Protein AF-A0A8T0VTQ7-F1 (afdb_monomer)

InterPro domains:
  IPR007081 RNA polymerase Rpb1, domain 5 [PF04998] (141-184)
  IPR050254 DNA-directed RNA polymerase, subunit beta'', eukaryote [PTHR34995] (1-205)

pLDDT: mean 70.84, std 15.1, range [24.36, 88.5]

Solvent-accessible surface area (backbone atoms only — not comparable to full-atom values): 13111 Å² total; per-residue (Å²): 140,85,80,80,80,76,88,82,69,98,62,94,65,78,76,83,81,57,83,66,43,76,45,59,57,71,45,76,53,89,99,40,74,38,90,62,21,21,32,31,72,44,76,56,98,90,50,70,43,66,47,75,46,85,88,77,94,74,61,94,80,41,48,68,55,78,59,95,87,64,87,81,60,97,84,63,71,53,65,48,76,78,73,82,71,58,78,76,87,59,76,79,73,58,54,63,64,53,48,31,57,76,70,61,70,61,65,83,72,66,54,75,64,57,56,51,50,53,50,56,44,65,62,48,37,38,76,74,62,34,71,80,54,20,55,59,54,47,50,54,50,48,52,55,52,48,52,54,52,50,43,54,53,53,49,50,54,38,50,33,68,70,47,90,76,60,65,69,62,52,47,56,52,51,52,62,71,61,38,55,42,68,42,67,79,79,82,89,65,97,85,64,57,71,67,40,78,39,48,44,81,68,71,79,107

Nearest PDB structures (foldseek):
  8xzv-assembly1_D  TM=4.710E-01  e=3.591E-17  Spinacia oleracea
  8w9z-assembly1_c  TM=4.772E-01  e=8.535E-16  Nicotiana tabacum
  8rdj-assembly1_E  TM=4.939E-01  e=3.179E-15  Sinapis alba
  8r5o-assembly1_E  TM=4.690E-01  e=4.038E-15  Sinapis alba
  8qma-assembly1_B  TM=4.430E-01  e=1.857E-15  Sinapis alba

Sequence (205 aa):
NWHFIHHDSWEETSAIIYLGQFICENVCLFKSHIKKSGQIFIVNMDSFVLRAAKPYLATIGATVHGHYGKILYKGDRFVTFIYEKSRSSDITQGLPKVEQIFEARSIDSLSPNLERRIQDWNERIPRILGVPWGFLIGAELTIAQSRISLVNKIQKVYRSQGVQIHNRHIEIIICQVTSKVRVSEDGMSSVFLPGELIGLLRAER

Radius of gyration: 24.31 Å; Cα contacts (8 Å, |Δi|>4): 169; chains: 1; bounding box: 52×49×64 Å

Secondary structure (DSSP, 8-state):
------------------TT-EE-TT-EETTEE--S-EEEEEE-SS-EEEEE-------TTPEE-S-TT----TT---EE--------S-GGGTHHHHHHHHTT---TT--HHHHHHHHHHHHHHHHHH-HHHHHHHHHHHHHHHHHHHHHHHHHHHHHHTT----HHHHHHHHHHHTTEEEPPSS-S-TTS-TT-EEEHHHH--

Organism: Panicum virgatum (NCBI:txid38727)

Foldseek 3Di:
DDDDPPPPDPDPDQDDDDQQDWDQFQDDHPNDGDHFTFTFHDDDPVDTDGPGDDDDDADPPKDAPDDPPDDDDPPDDGIHHDDQADPPPDPVVLVVVLVCLLVVVPPPDPPPVLVVVLVVLLVVQCVPPNDPVSVVVSVVVNLVSVLVSSLVVSCSSCVSVVHDDDSVVSSVSSCVSPQWDAADPPDDDPPDDHRDIDGPVVVVD

Mean predicted aligned error: 16.08 Å

Structure (mmCIF, N/CA/C/O backbone):
data_AF-A0A8T0VTQ7-F1
#
_entry.id   AF-A0A8T0VTQ7-F1
#
loop_
_atom_site.group_PDB
_atom_site.id
_atom_site.type_symbol
_atom_site.label_atom_id
_atom_site.label_alt_id
_atom_site.label_comp_id
_atom_site.label_asym_id
_atom_site.label_entity_id
_atom_site.label_seq_id
_atom_site.pdbx_PDB_ins_code
_atom_site.Cartn_x
_atom_site.Cartn_y
_atom_site.Cartn_z
_atom_site.occupancy
_atom_site.B_iso_or_equiv
_atom_site.auth_seq_id
_atom_site.auth_comp_id
_atom_site.auth_asym_id
_atom_site.auth_atom_id
_atom_site.pdbx_PDB_model_num
ATOM 1 N N . ASN A 1 1 ? -20.672 -5.145 2.602 1.00 26.08 1 ASN A N 1
ATOM 2 C CA . ASN A 1 1 ? -20.158 -4.209 1.579 1.00 26.08 1 ASN A CA 1
ATOM 3 C C . ASN A 1 1 ? -20.029 -2.819 2.163 1.00 26.08 1 ASN A C 1
ATOM 5 O O . ASN A 1 1 ? -20.962 -2.039 2.066 1.00 26.08 1 ASN A O 1
ATOM 9 N N . TRP A 1 2 ? -18.928 -2.534 2.859 1.00 27.17 2 TRP A N 1
ATOM 10 C CA . TRP A 1 2 ? -18.639 -1.185 3.351 1.00 27.17 2 TRP A CA 1
ATOM 11 C C . TRP A 1 2 ? -17.540 -0.621 2.461 1.00 27.17 2 TRP A C 1
ATOM 13 O O . TRP A 1 2 ? -16.392 -1.053 2.538 1.00 27.17 2 TRP A O 1
ATOM 23 N N . HIS A 1 3 ? -17.926 0.268 1.552 1.00 24.36 3 HIS A N 1
ATOM 24 C CA . HIS A 1 3 ? -16.993 0.989 0.702 1.00 24.36 3 HIS A CA 1
ATOM 25 C C . HIS A 1 3 ? -16.534 2.230 1.463 1.00 24.36 3 HIS A C 1
ATOM 27 O O . HIS A 1 3 ? -17.335 3.115 1.753 1.00 24.36 3 HIS A O 1
ATOM 33 N N . PHE A 1 4 ? -15.249 2.282 1.808 1.00 28.62 4 PHE A N 1
ATOM 34 C CA . PHE A 1 4 ? -14.613 3.553 2.125 1.00 28.62 4 PHE A CA 1
ATOM 35 C C . PHE A 1 4 ? -14.500 4.330 0.816 1.00 28.62 4 PHE A C 1
ATOM 37 O O . PHE A 1 4 ? -13.864 3.864 -0.129 1.00 28.62 4 PHE A O 1
ATOM 44 N N . ILE A 1 5 ? -15.161 5.483 0.750 1.00 26.88 5 ILE A N 1
ATOM 45 C CA . ILE A 1 5 ? -14.985 6.426 -0.350 1.00 26.88 5 ILE A CA 1
ATOM 46 C C . ILE A 1 5 ? -13.558 6.962 -0.221 1.00 26.88 5 ILE A C 1
ATOM 48 O O . ILE A 1 5 ? -13.217 7.613 0.767 1.00 26.88 5 ILE A O 1
ATOM 52 N N . HIS A 1 6 ? -12.711 6.621 -1.191 1.00 26.55 6 HIS A N 1
ATOM 53 C CA . HIS A 1 6 ? -11.427 7.282 -1.384 1.00 26.55 6 HIS A CA 1
ATOM 54 C C . HIS A 1 6 ? -11.715 8.757 -1.678 1.00 26.55 6 HIS A C 1
ATOM 56 O O . HIS A 1 6 ? -12.280 9.079 -2.721 1.00 26.55 6 HIS A O 1
ATOM 62 N N . HIS A 1 7 ? -11.360 9.648 -0.752 1.00 35.94 7 HIS A N 1
ATOM 63 C CA . HIS A 1 7 ? -11.350 11.090 -0.996 1.00 35.94 7 HIS A CA 1
ATOM 64 C C . HIS A 1 7 ? -10.117 11.445 -1.838 1.00 35.94 7 HIS A C 1
ATOM 66 O O . HIS A 1 7 ? -9.172 12.057 -1.354 1.00 35.94 7 HIS A O 1
ATOM 72 N 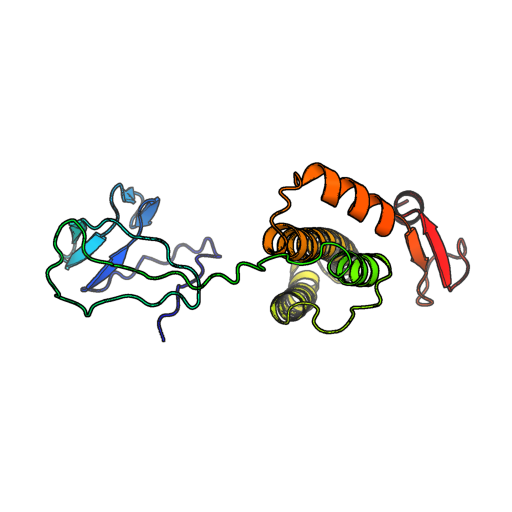N . ASP A 1 8 ? -10.137 11.034 -3.103 1.00 32.72 8 ASP A N 1
ATOM 73 C CA . ASP A 1 8 ? -9.275 11.581 -4.145 1.00 32.72 8 ASP A CA 1
ATOM 74 C C . ASP A 1 8 ? -10.143 12.479 -5.027 1.00 32.72 8 ASP A C 1
ATOM 76 O O . ASP A 1 8 ? -10.710 12.035 -6.021 1.00 32.72 8 ASP A O 1
ATOM 80 N N . SER A 1 9 ? -10.337 13.729 -4.608 1.00 31.61 9 SER A N 1
ATOM 81 C CA . SER A 1 9 ? -10.556 14.886 -5.493 1.00 31.61 9 SER A CA 1
ATOM 82 C C . SER A 1 9 ? -10.918 16.115 -4.668 1.00 31.61 9 SER A C 1
ATOM 84 O O . SER A 1 9 ? -11.806 16.107 -3.818 1.00 31.61 9 SER A O 1
ATOM 86 N N . TRP A 1 10 ? -10.190 17.192 -4.935 1.00 34.06 10 TRP A N 1
ATOM 87 C CA . TRP A 1 10 ? -10.624 18.548 -4.656 1.00 34.06 10 TRP A CA 1
ATOM 88 C C . TRP A 1 10 ? -11.754 18.903 -5.626 1.00 34.06 10 TRP A C 1
ATOM 90 O O . TRP A 1 10 ? -11.519 19.526 -6.655 1.00 34.06 10 TRP A O 1
ATOM 100 N N . GLU A 1 11 ? -12.974 18.500 -5.304 1.00 33.78 11 GLU A N 1
ATOM 101 C CA . GLU A 1 11 ? -14.165 19.127 -5.864 1.00 33.78 11 GLU A CA 1
ATOM 102 C C . GLU A 1 11 ? -14.953 19.728 -4.705 1.00 33.78 11 GLU A C 1
ATOM 104 O O . GLU A 1 11 ? -15.163 19.086 -3.674 1.00 33.78 11 GLU A O 1
ATOM 109 N N . GLU A 1 12 ? -15.345 20.994 -4.855 1.00 39.06 12 GLU A N 1
ATOM 110 C CA . GLU A 1 12 ? -16.238 21.724 -3.953 1.00 39.06 12 GLU A CA 1
ATOM 111 C C . GLU A 1 12 ? -17.648 21.114 -3.998 1.00 39.06 12 GLU A C 1
ATOM 113 O O . GLU A 1 12 ? -18.633 21.757 -4.352 1.00 39.06 12 GLU A O 1
ATOM 118 N N . THR A 1 13 ? -17.780 19.839 -3.645 1.00 37.28 13 THR A N 1
ATOM 119 C CA . THR A 1 13 ? -19.079 19.234 -3.412 1.00 37.28 13 THR A CA 1
ATOM 120 C C . THR A 1 13 ? -19.570 19.764 -2.079 1.00 37.28 13 THR A C 1
ATOM 122 O O . THR A 1 13 ? -18.992 19.470 -1.028 1.00 37.28 13 THR A O 1
ATOM 125 N N . SER A 1 14 ? -20.623 20.574 -2.119 1.00 43.91 14 SER A N 1
ATOM 126 C CA . SER A 1 14 ? -21.428 20.933 -0.955 1.00 43.91 14 SER A CA 1
ATOM 127 C C . SER A 1 14 ? -21.724 19.635 -0.205 1.00 43.91 14 SER A C 1
ATOM 129 O O . SER A 1 14 ? -22.412 18.761 -0.729 1.00 43.91 14 SER A O 1
ATOM 131 N N . ALA A 1 15 ? -21.100 19.443 0.956 1.00 60.44 15 ALA A N 1
ATOM 132 C CA . ALA A 1 15 ? -21.100 18.143 1.605 1.00 60.44 15 ALA A CA 1
ATOM 133 C C . ALA A 1 15 ? -22.526 17.804 2.058 1.00 60.44 15 ALA A C 1
ATOM 135 O O . ALA A 1 15 ? -23.032 18.373 3.025 1.00 60.44 15 ALA A O 1
ATOM 136 N N . ILE A 1 16 ? -23.184 16.893 1.340 1.00 67.44 16 ILE A N 1
ATOM 137 C CA . ILE A 1 16 ? -24.493 16.371 1.725 1.00 67.44 16 ILE A CA 1
ATOM 138 C C . ILE A 1 16 ? -24.266 15.487 2.951 1.00 67.44 16 ILE A C 1
ATOM 140 O O . ILE A 1 16 ? -23.645 14.428 2.864 1.00 67.44 16 ILE A O 1
ATOM 144 N N . ILE A 1 17 ? -24.727 15.964 4.104 1.00 73.62 17 ILE A N 1
ATOM 145 C CA . ILE A 1 17 ? -24.622 15.256 5.375 1.00 73.62 17 ILE A CA 1
ATOM 146 C C . ILE A 1 17 ? -25.862 14.381 5.566 1.00 73.62 17 ILE A C 1
ATOM 148 O O . ILE A 1 17 ? -26.986 14.880 5.535 1.00 73.62 17 ILE A O 1
ATOM 152 N N . TYR A 1 18 ? -25.657 13.092 5.843 1.00 79.00 18 TYR A N 1
ATOM 153 C CA . TYR A 1 18 ? -26.739 12.168 6.181 1.00 79.00 18 TYR A CA 1
ATOM 154 C C . TYR A 1 18 ? -26.757 11.847 7.678 1.00 79.00 18 TYR A C 1
ATOM 156 O O . TYR A 1 18 ? -25.717 11.649 8.313 1.00 79.00 18 TYR A O 1
ATOM 164 N N . LEU A 1 19 ? -27.958 11.739 8.249 1.00 82.94 19 LEU A N 1
ATOM 165 C CA . LEU A 1 19 ? -28.138 11.251 9.614 1.00 82.94 19 LEU A CA 1
ATOM 166 C C . LEU A 1 19 ? -27.538 9.840 9.752 1.00 82.94 19 LEU A C 1
ATOM 168 O O . LEU A 1 19 ? -27.791 8.966 8.926 1.00 82.94 19 LEU A O 1
ATOM 172 N N . GLY A 1 20 ? -26.742 9.609 10.798 1.00 81.19 20 GLY A N 1
ATOM 173 C CA . GLY A 1 20 ? -26.099 8.320 11.056 1.00 81.19 20 GLY A CA 1
ATOM 174 C C . GLY A 1 20 ? -24.762 8.094 10.342 1.00 81.19 20 GLY A C 1
ATOM 175 O O . GLY A 1 20 ? -24.118 7.081 10.619 1.00 81.19 20 GLY A O 1
ATOM 176 N N . GLN A 1 21 ? -24.310 9.021 9.491 1.00 83.81 21 GLN A N 1
ATOM 177 C CA . GLN A 1 21 ? -23.008 8.955 8.821 1.00 83.81 21 GLN A CA 1
ATOM 178 C C . GLN A 1 21 ? -21.843 9.046 9.823 1.00 83.81 21 GLN A C 1
ATOM 180 O O . GLN A 1 21 ? -21.898 9.792 10.804 1.00 83.81 21 GLN A O 1
ATOM 185 N N . PHE A 1 22 ? -20.772 8.289 9.566 1.00 83.44 22 PHE A N 1
ATOM 186 C CA . PHE A 1 22 ? -19.526 8.351 10.335 1.00 83.44 22 PHE A CA 1
ATOM 187 C C . PHE A 1 22 ? -18.551 9.337 9.695 1.00 83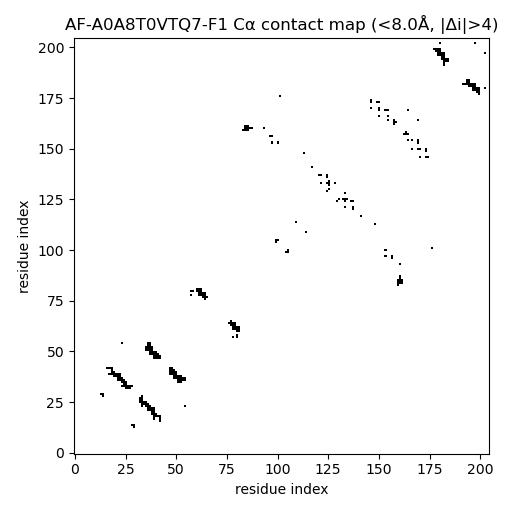.44 22 PHE A C 1
ATOM 189 O O . PHE A 1 22 ? -18.343 9.309 8.484 1.00 83.44 22 PHE A O 1
ATOM 196 N N . ILE A 1 23 ? -17.935 10.181 10.518 1.00 82.62 23 ILE A N 1
ATOM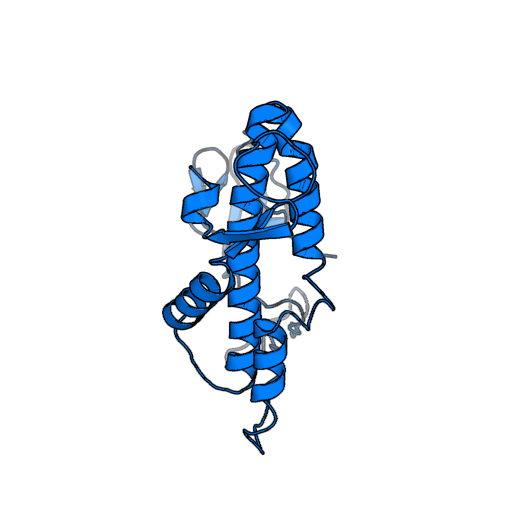 197 C CA . ILE A 1 23 ? -16.939 11.164 10.100 1.00 82.62 23 ILE A CA 1
ATOM 198 C C . ILE A 1 23 ? -15.651 10.937 10.888 1.00 82.62 23 ILE A C 1
ATOM 200 O O . ILE A 1 23 ? -15.672 10.750 12.109 1.00 82.62 23 ILE A O 1
ATOM 204 N N . CYS A 1 24 ? -14.527 10.978 10.179 1.00 77.00 24 CYS A N 1
ATOM 205 C CA . CYS A 1 24 ? -13.196 10.955 10.767 1.00 77.00 24 CYS A CA 1
ATOM 206 C C . CYS A 1 24 ? -12.689 12.380 11.030 1.00 77.00 24 CYS A C 1
ATOM 208 O O . CYS A 1 24 ? -13.097 13.349 10.393 1.00 77.00 24 CYS A O 1
ATOM 210 N N . GLU A 1 25 ? -11.781 12.500 11.988 1.00 75.19 25 GLU A N 1
ATOM 211 C CA . GLU A 1 25 ? -11.076 13.738 12.302 1.00 75.19 25 GLU A CA 1
ATOM 212 C C . GLU A 1 25 ? -10.345 14.276 11.064 1.00 75.19 25 GLU A C 1
ATOM 214 O O . GLU A 1 25 ? -9.868 13.504 10.231 1.00 75.19 25 GLU A O 1
ATOM 219 N N . ASN A 1 26 ? -10.268 15.604 10.953 1.00 66.06 26 ASN A N 1
ATOM 220 C CA . ASN A 1 26 ? -9.652 16.338 9.841 1.00 66.06 26 ASN A CA 1
ATOM 221 C C . ASN A 1 26 ? -10.394 16.280 8.496 1.00 66.06 26 ASN A C 1
ATOM 223 O O . ASN A 1 26 ? -9.889 16.813 7.509 1.00 66.06 26 ASN A O 1
ATOM 227 N N . VAL A 1 27 ? -11.611 15.730 8.446 1.00 68.06 27 VAL A N 1
ATOM 228 C CA . VAL A 1 27 ? -12.493 15.928 7.287 1.00 68.06 27 VAL A CA 1
ATOM 229 C C . VAL A 1 27 ? -13.011 17.372 7.294 1.00 68.06 27 VAL A C 1
ATOM 231 O O . VAL A 1 27 ? -13.543 17.853 8.300 1.00 68.06 27 VAL A O 1
ATOM 234 N N . CYS A 1 28 ? -12.835 18.075 6.174 1.00 56.22 28 CYS A N 1
ATOM 235 C CA . CYS A 1 28 ? -13.376 19.415 5.966 1.00 56.22 28 CYS A CA 1
ATOM 236 C C . CYS A 1 28 ? -14.874 19.319 5.663 1.00 56.22 28 CYS A C 1
ATOM 238 O O . CYS A 1 28 ? -15.254 18.895 4.575 1.00 56.22 28 CYS A O 1
ATOM 240 N N . LEU A 1 29 ? -15.723 19.745 6.601 1.00 61.28 29 LEU A N 1
ATOM 241 C CA . LEU A 1 29 ? -17.146 19.974 6.343 1.00 61.28 29 LEU A CA 1
ATOM 242 C C . LEU A 1 29 ? -17.426 21.471 6.506 1.00 61.28 29 LEU A C 1
ATOM 244 O O . LEU A 1 29 ? -17.071 22.065 7.521 1.00 61.28 29 LEU A O 1
ATOM 248 N N . PHE A 1 30 ? -18.045 22.087 5.494 1.00 55.38 30 PHE A N 1
ATOM 249 C CA . PHE A 1 30 ? -18.493 23.487 5.530 1.00 55.38 30 PHE A CA 1
ATOM 250 C C . PHE A 1 30 ? -17.423 24.473 6.038 1.00 55.38 30 PHE A C 1
ATOM 252 O O . PHE A 1 30 ? -17.578 25.084 7.092 1.00 55.38 30 PHE A O 1
ATOM 259 N N . LYS A 1 31 ? -16.309 24.608 5.301 1.00 54.50 31 LYS A N 1
ATOM 260 C CA . LYS A 1 31 ? -15.191 25.546 5.574 1.00 54.50 31 LYS A CA 1
ATOM 261 C C . LYS A 1 31 ? -14.500 25.414 6.946 1.00 54.50 31 LYS A C 1
ATOM 263 O O . LYS A 1 31 ? -13.537 26.133 7.196 1.00 54.50 31 LYS A O 1
ATOM 268 N N . SER A 1 32 ? -14.936 24.505 7.817 1.00 57.62 32 SER A N 1
ATOM 269 C CA . SER A 1 32 ? -14.380 24.305 9.154 1.00 57.62 32 SER A CA 1
ATOM 270 C C . SER A 1 32 ? -13.861 22.877 9.329 1.00 57.62 32 SER A C 1
ATOM 272 O O . SER A 1 32 ? -14.401 21.914 8.782 1.00 57.62 32 SER A O 1
ATOM 274 N N . HIS A 1 33 ? -12.766 22.735 10.077 1.00 64.56 33 HIS A N 1
ATOM 275 C CA . HIS A 1 33 ? -12.176 21.430 10.357 1.00 64.56 33 HIS A CA 1
ATOM 276 C C . HIS A 1 33 ? -12.870 20.769 11.546 1.00 64.56 33 HIS A C 1
ATOM 278 O O . HIS A 1 33 ? -12.969 21.345 12.635 1.00 64.56 33 HIS A O 1
ATOM 284 N N . ILE A 1 34 ? -13.293 19.520 11.360 1.00 70.12 34 ILE A N 1
ATOM 285 C CA . ILE A 1 34 ? -13.842 18.714 12.446 1.00 70.12 34 ILE A CA 1
ATOM 286 C C . ILE A 1 34 ? -12.704 18.222 13.339 1.00 70.12 34 ILE A C 1
ATOM 288 O O . ILE A 1 34 ? -11.869 17.417 12.928 1.00 70.12 34 ILE A O 1
ATOM 292 N N . LYS A 1 35 ? -12.715 18.680 14.596 1.00 74.50 35 LYS A N 1
ATOM 293 C CA . LYS A 1 35 ? -11.709 18.343 15.619 1.00 74.50 35 LYS A CA 1
ATOM 294 C C . LYS A 1 35 ? -11.875 16.950 16.238 1.00 74.50 35 LYS A C 1
ATOM 296 O O . LYS A 1 35 ? -11.038 16.544 17.033 1.00 74.50 35 LYS A O 1
ATOM 301 N N . LYS A 1 36 ? -12.996 16.259 15.999 1.00 80.75 36 LYS A N 1
ATOM 302 C CA . LYS A 1 36 ? -13.295 14.961 16.629 1.00 80.75 36 LYS A CA 1
ATOM 303 C C . LYS A 1 36 ? -14.018 14.029 15.668 1.00 80.75 36 LYS A C 1
ATOM 305 O O . LYS A 1 36 ? -15.028 14.405 15.086 1.00 80.75 36 LYS A O 1
ATOM 310 N N . SER A 1 37 ? -13.539 12.792 15.588 1.00 85.56 37 SER A N 1
ATOM 311 C CA . SER A 1 37 ? -14.234 11.710 14.884 1.00 85.56 37 SER A CA 1
ATOM 312 C C . SER A 1 37 ? -15.538 11.334 15.601 1.00 85.56 37 SER A C 1
ATOM 314 O O . SER A 1 37 ? -15.630 11.429 16.830 1.00 85.56 37 SER A O 1
ATOM 316 N N . GLY A 1 38 ? -16.549 10.882 14.861 1.00 87.38 38 GLY A N 1
ATOM 317 C CA . GLY A 1 38 ? -17.835 10.525 15.453 1.00 87.38 38 GLY A CA 1
ATOM 318 C C . GLY A 1 38 ? -18.909 10.096 14.463 1.00 87.38 38 GLY A C 1
ATOM 319 O O . GLY A 1 38 ? -18.686 10.034 13.258 1.00 87.38 38 GLY A O 1
ATOM 320 N N . GLN A 1 39 ? -20.090 9.800 15.001 1.00 86.50 39 GLN A N 1
ATOM 321 C CA . GLN A 1 39 ? -21.306 9.553 14.229 1.00 86.50 39 GLN A CA 1
ATOM 322 C C . GLN A 1 39 ? -22.222 10.775 14.303 1.00 86.50 39 GLN A C 1
ATOM 324 O O . GLN A 1 39 ? -22.435 11.325 15.387 1.00 86.50 39 GLN A O 1
ATOM 329 N N . ILE A 1 40 ? -22.799 11.175 13.175 1.00 87.06 40 ILE A N 1
ATOM 330 C CA . ILE A 1 40 ? -23.799 12.242 13.119 1.00 87.06 40 ILE A CA 1
ATOM 331 C C . ILE A 1 40 ? -25.081 11.735 13.761 1.00 87.06 40 ILE A C 1
ATOM 333 O O . ILE A 1 40 ? -25.723 10.813 13.257 1.00 87.06 40 ILE A O 1
ATOM 337 N N . PHE A 1 41 ? -25.424 12.323 14.901 1.00 86.69 41 PHE A N 1
ATOM 338 C CA . PHE A 1 41 ? -26.569 11.909 15.699 1.00 86.69 41 PHE A CA 1
ATOM 339 C C . PHE A 1 41 ? -27.796 12.782 15.440 1.00 86.69 41 PHE A C 1
ATOM 341 O O . PHE A 1 41 ? -28.907 12.269 15.462 1.00 86.69 41 PHE A O 1
ATOM 348 N N . ILE A 1 42 ? -27.598 14.080 15.189 1.00 85.19 42 ILE A N 1
ATOM 349 C CA . ILE A 1 42 ? -28.665 15.044 14.885 1.00 85.19 42 ILE A CA 1
ATOM 350 C C . ILE A 1 42 ? -28.160 15.992 13.801 1.00 85.19 42 ILE A C 1
ATOM 352 O O . ILE A 1 42 ? -27.009 16.427 13.860 1.00 85.19 42 ILE A O 1
ATOM 356 N N . VAL A 1 43 ? -29.024 16.322 12.843 1.00 84.56 43 VAL A N 1
ATOM 357 C CA . VAL A 1 43 ? -28.778 17.327 11.803 1.00 84.56 43 VAL A CA 1
ATOM 358 C C . VAL A 1 43 ? -29.912 18.348 11.860 1.00 84.56 43 VAL A C 1
ATOM 360 O O . VAL A 1 43 ? -31.076 17.981 11.733 1.00 84.56 43 VAL A O 1
ATOM 363 N N . ASN A 1 44 ? -29.557 19.610 12.065 1.00 84.25 44 ASN A N 1
ATOM 364 C CA . ASN A 1 44 ? -30.417 20.781 11.913 1.00 84.25 44 ASN A CA 1
ATOM 365 C C . ASN A 1 44 ? -29.998 21.540 10.642 1.00 84.25 44 ASN A C 1
ATOM 367 O O . ASN A 1 44 ? -28.965 21.224 10.054 1.00 84.25 44 ASN A O 1
ATOM 371 N N . MET A 1 45 ? -30.759 22.564 10.234 1.00 75.00 45 MET A N 1
ATOM 372 C CA . MET A 1 45 ? -30.425 23.347 9.030 1.00 75.00 45 MET A CA 1
ATOM 373 C C . MET A 1 45 ? -29.021 23.974 9.091 1.00 75.00 45 MET A C 1
ATOM 375 O O . MET A 1 45 ? -28.291 23.904 8.109 1.00 75.00 45 MET A O 1
ATOM 379 N N . ASP A 1 46 ? -28.619 24.496 10.257 1.00 76.50 46 ASP A N 1
ATOM 380 C CA . ASP A 1 46 ? -27.361 25.251 10.411 1.00 76.50 46 ASP A CA 1
ATOM 381 C C . ASP A 1 46 ? -26.334 24.575 11.334 1.00 76.50 46 ASP A C 1
ATOM 383 O O . ASP A 1 46 ? -25.256 25.109 11.592 1.00 76.50 46 ASP A O 1
ATOM 387 N N . SER A 1 47 ? -26.662 23.412 11.902 1.00 81.38 47 SER A N 1
ATOM 388 C CA . SER A 1 47 ? -25.788 22.728 12.860 1.00 81.38 47 SER A CA 1
ATOM 389 C C . SER A 1 47 ? -26.004 21.225 12.861 1.00 81.38 47 SER A C 1
ATOM 391 O O . SER A 1 47 ? -27.074 20.729 12.526 1.00 81.38 47 SER A O 1
ATOM 393 N N . PHE A 1 48 ? -24.995 20.478 13.288 1.00 83.88 48 PHE A N 1
ATOM 394 C CA . PHE A 1 48 ? -25.113 19.043 13.508 1.00 83.88 48 PHE A CA 1
ATOM 395 C C . PHE A 1 48 ? -24.453 18.660 14.829 1.00 83.88 48 PHE A C 1
ATOM 397 O O . PHE A 1 48 ? -23.495 19.288 15.283 1.00 83.88 48 PHE A O 1
ATOM 404 N N . VAL A 1 49 ? -24.974 17.609 15.456 1.00 85.38 49 VAL A N 1
ATOM 405 C CA . VAL A 1 49 ? -24.451 17.064 16.708 1.00 85.38 49 VAL A CA 1
ATOM 406 C C . VAL A 1 49 ? -23.730 15.759 16.406 1.00 85.38 49 VAL A C 1
ATOM 408 O O . VAL A 1 49 ? -24.321 14.806 15.892 1.00 85.38 49 VAL A O 1
ATOM 411 N N . LEU A 1 50 ? -22.447 15.707 16.764 1.00 86.62 50 LEU A N 1
ATOM 412 C CA . LEU A 1 50 ? -21.634 14.500 16.673 1.00 86.62 50 LEU A CA 1
ATOM 413 C C . LEU A 1 50 ? -21.640 13.742 17.996 1.00 86.62 50 LEU A C 1
ATOM 415 O O . LEU A 1 50 ? -21.248 14.266 19.040 1.00 86.62 50 LEU A O 1
ATOM 419 N N . ARG A 1 51 ? -21.966 12.454 17.929 1.00 87.31 51 ARG A N 1
ATOM 420 C CA . ARG A 1 51 ? -21.580 11.498 18.960 1.00 87.31 51 ARG A CA 1
ATOM 421 C C . ARG A 1 51 ? -20.107 11.164 18.754 1.00 87.31 51 ARG A C 1
ATOM 423 O O . ARG A 1 51 ? -19.766 10.396 17.856 1.00 87.31 51 ARG A O 1
ATOM 430 N N . ALA A 1 52 ? -19.245 11.768 19.568 1.00 87.00 52 ALA A N 1
ATOM 431 C CA . ALA A 1 52 ? -17.806 11.546 19.492 1.00 87.00 52 ALA A CA 1
ATOM 432 C C . ALA A 1 52 ? -17.468 10.055 19.659 1.00 87.00 52 ALA A C 1
ATOM 434 O O . ALA A 1 52 ? -17.967 9.390 20.567 1.00 87.00 52 ALA A O 1
ATOM 435 N N . A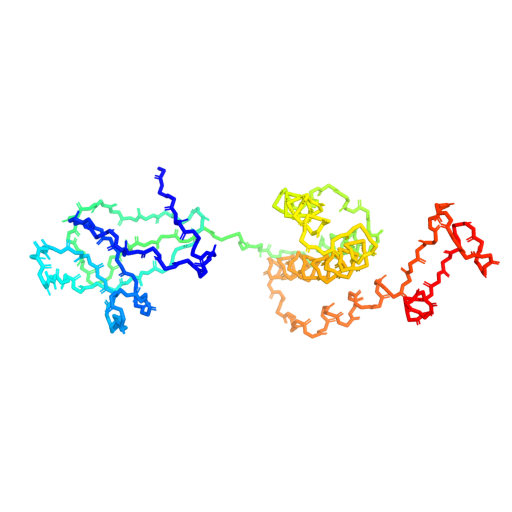LA A 1 53 ? -16.600 9.545 18.791 1.00 86.00 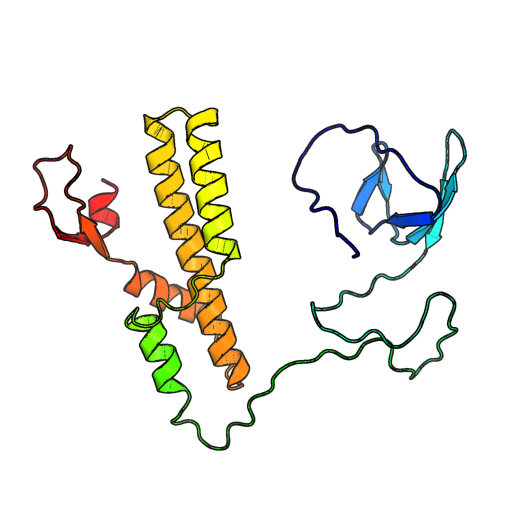53 ALA A N 1
ATOM 436 C CA . ALA A 1 53 ? -16.134 8.167 18.804 1.00 86.00 53 ALA A CA 1
ATOM 437 C C . ALA A 1 53 ? -14.635 8.120 18.495 1.00 86.00 53 ALA A C 1
ATOM 439 O O . ALA A 1 53 ? -14.100 8.987 17.808 1.00 86.00 53 ALA A O 1
ATOM 440 N N . LYS A 1 54 ? -13.949 7.090 18.998 1.00 84.19 54 LYS A N 1
ATOM 441 C CA . LYS A 1 54 ? -12.556 6.811 18.635 1.00 84.19 54 LYS A CA 1
ATOM 442 C C . LYS A 1 54 ? -12.544 5.756 17.528 1.00 84.19 54 LYS A C 1
ATOM 444 O O . LYS A 1 54 ? -12.896 4.611 17.815 1.00 84.19 54 LYS A O 1
ATOM 449 N N . PRO A 1 55 ? -12.197 6.110 16.280 1.00 84.31 55 PRO A N 1
ATOM 450 C CA . PRO A 1 55 ? -12.072 5.128 15.219 1.00 84.31 55 PRO A CA 1
ATOM 451 C C . PRO A 1 55 ? -10.838 4.259 15.473 1.00 84.31 55 PRO A C 1
ATOM 453 O O . PRO A 1 55 ? -9.788 4.753 15.885 1.00 84.31 55 PRO A O 1
ATOM 456 N N . TYR A 1 56 ? -10.963 2.963 15.210 1.00 82.44 56 TYR A N 1
ATOM 457 C CA . TYR A 1 56 ? -9.848 2.023 15.250 1.00 82.44 56 TYR A CA 1
ATOM 458 C C . TYR A 1 56 ? -9.593 1.507 13.841 1.00 82.44 56 TYR A C 1
ATOM 460 O O . TYR A 1 56 ? -10.510 1.023 13.177 1.00 82.44 56 TYR A O 1
ATOM 468 N N . LEU A 1 57 ? -8.346 1.616 13.386 1.00 81.19 57 LEU A N 1
ATOM 469 C CA . LEU A 1 57 ? -7.950 1.113 12.080 1.00 81.19 57 LEU A CA 1
ATOM 470 C C . LEU A 1 57 ? -7.844 -0.415 12.132 1.00 81.19 57 LEU A C 1
ATOM 472 O O . LEU A 1 57 ? -7.123 -0.965 12.965 1.00 81.19 57 LEU A O 1
ATOM 476 N N . ALA A 1 58 ? -8.545 -1.089 11.224 1.00 81.62 58 ALA A N 1
ATOM 477 C CA . ALA A 1 58 ? -8.482 -2.533 11.064 1.00 81.62 58 ALA A CA 1
ATOM 478 C C . ALA A 1 58 ? -7.876 -2.892 9.702 1.00 81.62 58 ALA A C 1
ATOM 480 O O . ALA A 1 58 ? -8.130 -2.223 8.700 1.00 81.62 58 ALA A O 1
ATOM 481 N N . THR A 1 59 ? -7.071 -3.951 9.656 1.00 80.25 59 THR A N 1
ATOM 482 C CA . THR A 1 59 ? -6.549 -4.488 8.395 1.00 80.25 59 THR A CA 1
ATOM 483 C C . THR A 1 59 ? -7.642 -5.286 7.689 1.00 80.25 59 THR A C 1
ATOM 485 O O . THR A 1 59 ? -8.500 -5.889 8.336 1.00 80.25 59 THR A O 1
ATOM 488 N N . ILE A 1 60 ? -7.602 -5.325 6.359 1.00 75.69 60 ILE A N 1
ATOM 489 C CA . ILE A 1 60 ? -8.503 -6.164 5.563 1.00 75.69 60 ILE A CA 1
ATOM 490 C C . ILE A 1 60 ? -8.322 -7.628 5.996 1.00 75.69 60 ILE A C 1
ATOM 492 O O . ILE A 1 60 ? -7.201 -8.129 6.026 1.00 75.69 60 ILE A O 1
ATOM 496 N N . GLY A 1 61 ? -9.422 -8.293 6.361 1.00 79.38 61 GLY A N 1
ATOM 497 C CA . GLY A 1 61 ? -9.418 -9.668 6.878 1.00 79.38 61 GLY A CA 1
ATOM 498 C C . GLY A 1 61 ? -9.330 -9.792 8.404 1.00 79.38 61 GLY A C 1
ATOM 499 O O . GLY A 1 61 ? -9.368 -10.906 8.920 1.00 79.38 61 GLY A O 1
ATOM 500 N N . ALA A 1 62 ? -9.248 -8.683 9.146 1.00 85.69 62 ALA A N 1
ATOM 501 C CA . ALA A 1 62 ? -9.392 -8.717 10.597 1.00 85.69 62 ALA A CA 1
ATOM 502 C C . ALA A 1 62 ? -10.833 -9.086 10.996 1.00 85.69 62 ALA A C 1
ATOM 504 O O . ALA A 1 62 ? -11.799 -8.588 10.414 1.00 85.69 62 ALA A O 1
ATOM 505 N N . THR A 1 63 ? -10.987 -9.937 12.009 1.00 86.00 63 THR A N 1
ATOM 506 C CA . THR A 1 63 ? -12.299 -10.302 12.550 1.00 86.00 63 THR A CA 1
ATOM 507 C C . THR A 1 63 ? -12.682 -9.326 13.656 1.00 86.00 63 THR A C 1
ATOM 509 O O . 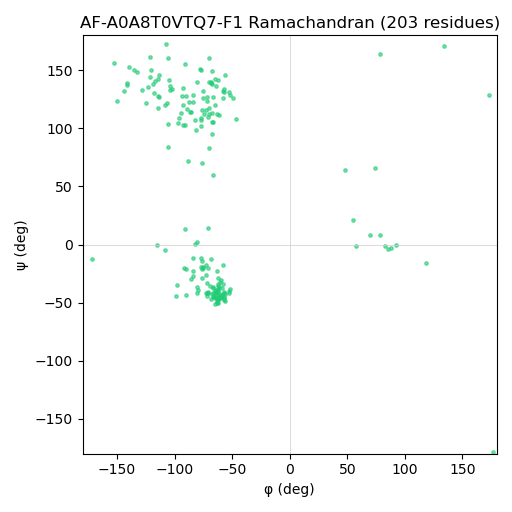THR A 1 63 ? -12.005 -9.214 14.679 1.00 86.00 63 THR A O 1
ATOM 512 N N . VAL A 1 64 ? -13.760 -8.573 13.436 1.00 87.00 64 VAL A N 1
ATOM 513 C CA . VAL A 1 64 ? -14.324 -7.666 14.442 1.00 87.00 64 VAL A CA 1
ATOM 514 C C . VAL A 1 64 ? -15.246 -8.475 15.344 1.00 87.00 64 VAL A C 1
ATOM 516 O O . VAL A 1 64 ? -16.189 -9.113 14.878 1.00 87.00 64 VAL A O 1
ATOM 519 N N . HIS A 1 65 ? -14.961 -8.464 16.641 1.00 84.00 65 HIS A N 1
ATOM 520 C CA . HIS A 1 65 ? -15.711 -9.212 17.639 1.00 84.00 65 HIS A CA 1
ATOM 521 C C . HIS A 1 65 ? -16.802 -8.328 18.227 1.00 84.00 65 HIS A C 1
ATOM 523 O O . HIS A 1 65 ? -16.556 -7.476 19.078 1.00 84.00 65 HIS A O 1
ATOM 529 N N . GLY A 1 66 ? -18.034 -8.555 17.785 1.00 81.88 66 GLY A N 1
ATOM 530 C CA . GLY A 1 66 ? -19.210 -7.855 18.282 1.00 81.88 66 GLY A CA 1
ATOM 531 C C . GLY A 1 66 ? -20.126 -7.379 17.166 1.00 81.88 66 GLY A C 1
ATOM 532 O O . GLY A 1 66 ? -19.796 -7.425 15.984 1.00 81.88 66 GLY A O 1
ATOM 533 N N . HIS A 1 67 ? -21.296 -6.909 17.575 1.00 81.25 67 HIS A N 1
ATOM 534 C CA . HIS A 1 67 ? -22.284 -6.305 16.693 1.00 81.25 67 HIS A CA 1
ATOM 535 C C . HIS A 1 67 ? -22.569 -4.880 17.164 1.00 81.25 67 HIS A C 1
ATOM 537 O O . HIS A 1 67 ? -22.257 -4.512 18.301 1.00 81.25 67 HIS A O 1
ATOM 543 N N . TYR A 1 68 ? -23.144 -4.072 16.276 1.00 80.75 68 TYR A N 1
ATOM 544 C CA . TYR A 1 68 ? -23.551 -2.710 16.600 1.00 80.75 68 TYR A CA 1
ATOM 545 C C . TYR A 1 68 ? -24.425 -2.692 17.868 1.00 80.75 68 TYR A C 1
ATOM 547 O O . TYR A 1 68 ? -25.372 -3.465 17.976 1.00 80.75 68 TYR A O 1
ATOM 555 N N . GLY A 1 69 ? -24.080 -1.838 18.837 1.00 80.81 69 GLY A N 1
ATOM 556 C CA . GLY A 1 69 ? -24.797 -1.718 20.114 1.00 80.81 69 GLY A CA 1
ATOM 557 C C . GLY A 1 69 ? -24.329 -2.655 21.234 1.00 80.81 69 GLY A C 1
ATOM 558 O O . GLY A 1 69 ? -24.815 -2.532 22.356 1.00 80.81 69 GLY A O 1
ATOM 559 N N . LYS A 1 70 ? -23.365 -3.554 20.986 1.00 85.25 70 LYS A N 1
ATOM 560 C CA . LYS A 1 70 ? -22.769 -4.372 22.051 1.00 85.25 70 LYS A CA 1
ATOM 561 C C . LYS A 1 70 ? -21.970 -3.491 23.020 1.00 85.25 70 LYS A C 1
ATOM 563 O O . LYS A 1 70 ? -21.071 -2.762 22.606 1.00 85.25 70 LYS A O 1
ATOM 568 N N . ILE A 1 71 ? -22.275 -3.601 24.311 1.00 85.50 71 ILE A N 1
ATOM 569 C CA . ILE A 1 71 ? -21.492 -2.977 25.384 1.00 85.50 71 ILE A CA 1
ATOM 570 C C . ILE A 1 71 ? -20.206 -3.791 25.564 1.00 85.50 71 ILE A C 1
ATOM 572 O O . ILE A 1 71 ? -20.250 -5.020 25.609 1.00 85.50 71 ILE A O 1
ATOM 576 N N . LEU A 1 72 ? -19.068 -3.104 25.624 1.00 84.50 72 LEU A N 1
ATOM 577 C CA . LEU A 1 72 ? -17.747 -3.708 25.786 1.00 84.50 72 LEU A CA 1
ATOM 578 C C . LEU A 1 72 ? -17.127 -3.243 27.097 1.00 84.50 72 LEU A C 1
ATOM 580 O O . LEU A 1 72 ? -17.217 -2.064 27.449 1.00 84.50 72 LEU A O 1
ATOM 584 N N . TYR A 1 73 ? -16.455 -4.160 27.781 1.00 88.50 73 TYR A N 1
ATOM 585 C CA . TYR A 1 73 ? -15.730 -3.883 29.011 1.00 88.50 73 TYR A CA 1
ATOM 586 C C . TYR A 1 73 ? -14.219 -3.858 28.766 1.00 88.50 73 TYR A C 1
ATOM 588 O O . TYR A 1 73 ? -13.693 -4.367 27.773 1.00 88.50 73 TYR A O 1
ATOM 596 N N . LYS A 1 74 ? -13.488 -3.230 29.691 1.00 85.81 74 LYS A N 1
ATOM 597 C CA . LYS A 1 74 ? -12.025 -3.166 29.639 1.00 85.81 74 LYS A CA 1
ATOM 598 C C . LYS A 1 74 ? -11.451 -4.585 29.746 1.00 85.81 74 LYS A C 1
ATOM 600 O O . LYS A 1 74 ? -11.537 -5.197 30.803 1.00 85.81 74 LYS A O 1
ATOM 605 N N . GLY A 1 75 ? -10.839 -5.066 28.665 1.00 86.25 75 GLY A N 1
ATOM 606 C CA . GLY A 1 75 ? -10.280 -6.421 28.559 1.00 86.25 75 GLY A CA 1
ATOM 607 C C . GLY A 1 75 ? -10.935 -7.274 27.471 1.00 86.25 75 GLY A C 1
ATOM 608 O O . GLY A 1 75 ? -10.339 -8.261 27.039 1.00 86.25 75 GLY A O 1
ATOM 609 N N . ASP A 1 76 ? -12.102 -6.868 26.969 1.00 87.56 76 ASP A N 1
ATOM 610 C CA . ASP A 1 76 ? -12.772 -7.575 25.883 1.00 87.56 76 ASP A CA 1
ATOM 611 C C . ASP A 1 76 ? -11.995 -7.445 24.568 1.00 87.56 76 ASP A C 1
ATOM 613 O O . ASP A 1 76 ? -11.473 -6.384 24.207 1.00 87.56 76 ASP A O 1
ATOM 617 N N . ARG A 1 77 ? -11.934 -8.545 23.811 1.00 84.81 77 ARG A N 1
ATOM 618 C CA . ARG A 1 77 ? -11.337 -8.552 22.472 1.00 84.81 77 ARG A CA 1
ATOM 619 C C . ARG A 1 77 ? -12.272 -7.821 21.517 1.00 84.81 77 ARG A C 1
ATOM 621 O O . ARG A 1 77 ? -13.373 -8.298 21.269 1.00 84.81 77 ARG A O 1
ATOM 628 N N . PHE A 1 78 ? -11.817 -6.695 20.971 1.00 83.25 78 PHE A N 1
ATOM 629 C CA . PHE A 1 78 ? -12.584 -5.901 20.006 1.00 83.25 78 PHE A CA 1
ATOM 630 C C . PHE A 1 78 ? -12.329 -6.330 18.554 1.00 83.25 78 PHE A C 1
ATOM 632 O O . PHE A 1 78 ? -13.260 -6.483 17.770 1.00 83.25 78 PHE A O 1
ATOM 639 N N . VAL A 1 79 ? -11.066 -6.572 18.193 1.00 86.25 79 VAL A N 1
ATOM 640 C CA . VAL A 1 79 ? -10.650 -6.980 16.842 1.00 86.25 79 VAL A CA 1
ATOM 641 C C . VAL A 1 79 ? -9.543 -8.020 16.959 1.00 86.25 79 VAL A C 1
ATOM 643 O O . VAL A 1 79 ? -8.636 -7.871 17.776 1.00 86.25 79 VAL A O 1
ATOM 646 N N . THR A 1 80 ? -9.605 -9.078 16.154 1.00 85.06 80 THR A N 1
ATOM 647 C CA . THR A 1 80 ? -8.493 -10.016 15.967 1.00 85.06 80 THR A CA 1
ATOM 648 C C . THR A 1 80 ? -7.895 -9.825 14.586 1.00 85.06 80 THR A C 1
ATOM 650 O O . THR A 1 80 ? -8.559 -9.985 13.564 1.00 85.06 80 THR A O 1
ATOM 653 N N . PHE A 1 81 ? -6.615 -9.477 14.567 1.00 84.62 81 PHE A N 1
ATOM 654 C CA . PHE A 1 81 ? -5.845 -9.337 13.343 1.00 84.62 81 PHE A CA 1
ATOM 655 C C . PHE A 1 81 ? -5.254 -10.691 12.973 1.00 84.62 81 PHE A C 1
ATOM 657 O O . PHE A 1 81 ? -4.517 -11.286 13.760 1.00 84.62 81 PHE A O 1
ATOM 664 N N . ILE A 1 82 ? -5.568 -11.171 11.773 1.00 76.69 82 ILE A N 1
ATOM 665 C CA . ILE A 1 82 ? -4.930 -12.359 11.216 1.00 76.69 82 ILE A CA 1
ATOM 666 C C . ILE A 1 82 ? -3.648 -11.885 10.538 1.00 76.69 82 ILE A C 1
ATOM 668 O O . ILE A 1 82 ? -3.693 -11.131 9.568 1.00 76.69 82 ILE A O 1
ATOM 672 N N . TYR A 1 83 ? -2.504 -12.301 11.069 1.00 67.19 83 TYR A N 1
ATOM 673 C CA . TYR A 1 83 ? -1.217 -12.105 10.418 1.00 67.19 83 TYR A CA 1
ATOM 674 C C . TYR A 1 83 ? -0.493 -13.442 10.349 1.00 67.19 83 TYR A C 1
ATOM 676 O O . TYR A 1 83 ? -0.426 -14.192 11.323 1.00 67.19 83 TYR A O 1
ATOM 684 N N . GLU A 1 84 ? 0.035 -13.748 9.172 1.00 61.19 84 GLU A N 1
ATOM 685 C CA . GLU A 1 84 ? 0.850 -14.932 8.970 1.00 61.19 84 GLU A CA 1
ATOM 686 C C . GLU A 1 84 ? 2.237 -14.657 9.552 1.00 61.19 84 GLU A C 1
ATOM 688 O O . GLU A 1 84 ? 3.010 -13.848 9.035 1.00 61.19 84 GLU A O 1
ATOM 693 N N . LYS A 1 85 ? 2.531 -15.286 10.689 1.00 55.12 85 LYS A N 1
ATOM 694 C CA . LYS A 1 85 ? 3.867 -15.284 11.279 1.00 55.12 85 LYS A CA 1
ATOM 695 C C . LYS A 1 85 ? 4.545 -16.573 10.844 1.00 55.12 85 LYS A C 1
ATOM 697 O O . LYS A 1 85 ? 4.214 -17.628 11.385 1.00 55.12 85 LYS A O 1
ATOM 702 N N . SER A 1 86 ? 5.471 -16.510 9.885 1.00 53.00 86 SER A N 1
ATOM 703 C CA . SER A 1 86 ? 6.261 -17.702 9.579 1.00 53.00 86 SER A CA 1
ATOM 704 C C . SER A 1 86 ? 7.110 -18.025 10.813 1.00 53.00 86 SER A C 1
ATOM 706 O O . SER A 1 86 ? 7.846 -17.183 11.332 1.00 53.00 86 SER A O 1
ATOM 708 N N . ARG A 1 87 ? 6.919 -19.220 11.377 1.00 54.97 87 ARG A N 1
ATOM 709 C CA . ARG A 1 87 ? 7.853 -19.773 12.356 1.00 54.97 87 ARG A CA 1
ATOM 710 C C . ARG A 1 87 ? 8.990 -20.368 11.538 1.00 54.97 87 ARG A C 1
ATOM 712 O O . ARG A 1 87 ? 8.836 -21.450 10.982 1.00 54.97 87 ARG A O 1
ATOM 719 N N . SER A 1 88 ? 10.088 -19.634 11.406 1.00 50.06 88 SER A N 1
ATOM 720 C CA . SER A 1 88 ? 11.297 -20.113 10.743 1.00 50.06 88 SER A CA 1
ATOM 721 C C . SER A 1 88 ? 11.921 -21.237 11.574 1.00 50.06 88 SER A C 1
ATOM 723 O O . SER A 1 88 ? 12.661 -20.991 12.521 1.00 50.06 88 SER A O 1
ATOM 725 N N . SER A 1 89 ? 11.597 -22.488 11.242 1.00 55.91 89 SER A N 1
ATOM 726 C CA . SER A 1 89 ? 12.392 -23.632 11.706 1.00 55.91 89 SER A CA 1
ATOM 727 C C . SER A 1 89 ? 13.686 -23.772 10.898 1.00 55.91 89 SER A C 1
ATOM 729 O O . SER A 1 89 ? 14.617 -24.413 11.371 1.00 55.91 89 SER A O 1
ATOM 731 N N . ASP A 1 90 ? 13.747 -23.174 9.702 1.00 49.34 90 ASP A N 1
ATOM 732 C CA . ASP A 1 90 ? 14.889 -23.258 8.795 1.00 49.34 90 ASP A CA 1
ATOM 733 C C . ASP A 1 90 ? 15.004 -21.972 7.948 1.00 49.34 90 ASP A C 1
ATOM 735 O O . ASP A 1 90 ? 14.050 -21.553 7.290 1.00 49.34 90 ASP A O 1
ATOM 739 N N . ILE A 1 91 ? 16.161 -21.304 8.015 1.00 53.81 91 ILE A N 1
ATOM 740 C CA . ILE A 1 91 ? 16.455 -20.018 7.350 1.00 53.81 91 ILE A CA 1
ATOM 741 C C . ILE A 1 91 ? 16.715 -20.227 5.845 1.00 53.81 91 ILE A C 1
ATOM 743 O O . ILE A 1 91 ? 16.540 -19.311 5.040 1.00 53.81 91 ILE A O 1
ATOM 747 N N . THR A 1 92 ? 17.077 -21.445 5.438 1.00 50.06 92 THR A N 1
ATOM 748 C CA . THR A 1 92 ? 17.535 -21.751 4.074 1.00 50.06 92 THR A CA 1
ATOM 749 C C . THR A 1 92 ? 16.428 -21.686 3.014 1.00 50.06 92 THR A C 1
ATOM 751 O O . THR A 1 92 ? 16.716 -21.461 1.841 1.00 50.06 92 THR A O 1
ATOM 754 N N . GLN A 1 93 ? 15.152 -21.779 3.407 1.00 53.38 93 GLN A N 1
ATOM 755 C CA . GLN A 1 93 ? 14.011 -21.744 2.477 1.00 53.38 93 GLN A CA 1
ATOM 756 C C . GLN A 1 93 ? 13.547 -20.330 2.084 1.00 53.38 93 GLN A C 1
ATOM 758 O O . GLN A 1 93 ? 12.738 -20.177 1.168 1.00 53.38 93 GLN A O 1
ATOM 763 N N . GLY A 1 94 ? 14.027 -19.283 2.767 1.00 50.72 94 GLY A N 1
ATOM 764 C CA . GLY A 1 94 ? 13.609 -17.896 2.530 1.00 50.72 94 GLY A CA 1
ATOM 765 C C . GLY A 1 94 ? 14.379 -17.168 1.423 1.00 50.72 94 GLY A C 1
ATOM 766 O O . GLY A 1 94 ? 13.812 -16.298 0.756 1.00 50.72 94 GLY A O 1
ATOM 767 N N . LEU A 1 95 ? 15.644 -17.545 1.216 1.00 62.91 95 LEU A N 1
ATOM 768 C CA . LEU A 1 95 ? 16.545 -16.997 0.194 1.00 62.91 95 LEU A CA 1
ATOM 769 C C . LEU A 1 95 ? 16.022 -17.175 -1.251 1.00 62.91 95 LEU A C 1
ATOM 771 O O . LEU A 1 95 ? 15.970 -16.177 -1.972 1.00 62.91 95 LEU A O 1
ATOM 775 N N . PRO A 1 96 ? 15.513 -18.364 -1.654 1.00 59.84 96 PRO A N 1
ATOM 776 C CA . PRO A 1 96 ? 15.081 -18.620 -3.032 1.00 59.84 96 PRO A CA 1
ATOM 777 C C . PRO A 1 96 ? 13.945 -17.701 -3.492 1.00 59.84 96 PRO A C 1
ATOM 779 O O . PRO A 1 96 ? 13.852 -17.334 -4.660 1.00 59.84 96 PRO A O 1
ATOM 782 N N . LYS A 1 97 ? 13.058 -17.305 -2.570 1.00 63.22 97 LYS A N 1
ATOM 783 C CA . LYS A 1 97 ? 11.893 -16.471 -2.894 1.00 63.22 97 LYS A CA 1
ATOM 784 C C . LYS A 1 97 ? 12.266 -15.008 -3.118 1.00 63.22 97 LYS A C 1
ATOM 786 O O . LYS A 1 97 ? 11.588 -14.316 -3.871 1.00 63.22 97 LYS A O 1
ATOM 791 N N . VAL A 1 98 ? 13.328 -14.538 -2.467 1.00 64.06 98 VAL A N 1
ATOM 792 C CA . VAL A 1 98 ? 13.883 -13.199 -2.692 1.00 64.06 98 VAL A CA 1
ATOM 793 C C . VAL A 1 98 ? 14.746 -13.190 -3.955 1.00 64.06 98 VAL A C 1
ATOM 795 O O . VAL A 1 98 ? 14.630 -12.260 -4.750 1.00 64.06 98 VAL A O 1
ATOM 798 N N . GLU A 1 99 ? 15.525 -14.249 -4.192 1.00 63.16 99 GLU A N 1
ATOM 799 C CA . GLU A 1 99 ? 16.273 -14.441 -5.442 1.00 63.16 99 GLU A CA 1
ATOM 800 C C . GLU A 1 99 ? 15.347 -14.434 -6.662 1.00 63.16 99 GLU A C 1
ATOM 802 O O . GLU A 1 99 ? 15.598 -13.682 -7.592 1.00 63.16 99 GLU A O 1
ATOM 807 N N . GLN A 1 100 ? 14.206 -15.130 -6.630 1.00 63.41 100 GLN A N 1
ATOM 808 C CA . GLN A 1 100 ? 13.229 -15.093 -7.731 1.00 63.41 100 GLN A CA 1
ATOM 809 C C . GLN A 1 100 ? 12.696 -13.686 -8.052 1.00 63.41 100 GLN A C 1
ATOM 811 O O . GLN A 1 100 ? 12.410 -13.395 -9.216 1.00 63.41 100 GLN A O 1
ATOM 816 N N . ILE A 1 101 ? 12.552 -12.819 -7.040 1.00 64.38 101 ILE A N 1
ATOM 817 C CA . ILE A 1 101 ? 12.121 -11.425 -7.230 1.00 64.38 101 ILE A CA 1
ATOM 818 C C . ILE A 1 101 ? 13.255 -10.606 -7.857 1.00 64.38 101 ILE A C 1
ATOM 820 O O . ILE A 1 101 ? 13.001 -9.809 -8.758 1.00 64.38 101 ILE A O 1
ATOM 824 N N . PHE A 1 102 ? 14.497 -10.806 -7.409 1.00 63.03 102 PHE A N 1
ATOM 825 C CA . PHE A 1 102 ? 15.664 -10.103 -7.951 1.00 63.03 102 PHE A CA 1
ATOM 826 C C . PHE A 1 102 ? 16.064 -10.569 -9.352 1.00 63.03 102 PHE A C 1
ATOM 828 O O . PHE A 1 102 ? 16.484 -9.758 -10.169 1.00 63.03 102 PHE A O 1
ATOM 835 N N . GLU A 1 103 ? 15.874 -11.846 -9.657 1.00 65.38 103 GLU A N 1
ATOM 836 C CA . GLU A 1 103 ? 16.087 -12.430 -10.981 1.00 65.38 103 GLU A CA 1
ATOM 837 C C . GLU A 1 103 ? 14.910 -12.176 -11.937 1.00 65.38 103 GLU A C 1
ATOM 839 O O . GLU A 1 103 ? 14.914 -12.670 -13.062 1.00 65.38 103 GLU A O 1
ATOM 844 N N . ALA A 1 104 ? 13.882 -11.443 -11.489 1.00 59.06 104 ALA A N 1
ATOM 845 C CA . ALA A 1 104 ? 12.652 -11.161 -12.229 1.00 59.06 104 ALA A CA 1
ATOM 846 C C . ALA A 1 104 ? 11.908 -12.415 -12.743 1.00 59.06 104 ALA A C 1
ATOM 848 O O . ALA A 1 104 ? 11.072 -12.315 -13.640 1.00 59.06 104 ALA A O 1
ATOM 849 N N . ARG A 1 105 ? 12.156 -13.598 -12.158 1.00 57.03 105 ARG A N 1
ATOM 850 C CA . ARG A 1 105 ? 11.471 -14.851 -12.530 1.00 57.03 105 ARG A CA 1
ATOM 851 C C . ARG A 1 105 ? 10.035 -14.916 -12.005 1.00 57.03 105 ARG A C 1
ATOM 853 O O . ARG A 1 105 ? 9.230 -15.676 -12.531 1.00 57.03 105 ARG A O 1
ATOM 860 N N . SER A 1 106 ? 9.686 -14.124 -10.985 1.00 53.75 106 SER A N 1
ATOM 861 C CA . SER A 1 106 ? 8.327 -14.073 -10.429 1.00 53.75 106 SER A CA 1
ATOM 862 C C . SER A 1 106 ? 7.450 -13.043 -11.159 1.00 53.75 106 SER A C 1
ATOM 864 O O . SER A 1 106 ? 7.149 -11.971 -10.622 1.00 53.75 106 SER A O 1
ATOM 866 N N . ILE A 1 107 ? 7.053 -13.352 -12.394 1.00 50.19 107 ILE A N 1
ATOM 867 C CA . ILE A 1 107 ? 6.031 -12.572 -13.121 1.00 50.19 107 ILE A CA 1
ATOM 868 C C . ILE A 1 107 ? 4.626 -12.889 -12.580 1.00 50.19 107 ILE A C 1
ATOM 870 O O . ILE A 1 107 ? 3.714 -12.068 -12.690 1.00 50.19 107 ILE A O 1
ATOM 874 N N . ASP A 1 108 ? 4.462 -14.018 -11.889 1.00 49.62 108 ASP A N 1
ATOM 875 C CA . ASP A 1 108 ? 3.171 -14.420 -11.351 1.00 49.62 108 ASP A CA 1
ATOM 876 C C . ASP A 1 108 ? 2.725 -13.471 -10.233 1.00 49.62 108 ASP A C 1
ATOM 878 O O . ASP A 1 108 ? 3.216 -13.478 -9.100 1.00 49.62 108 ASP A O 1
ATOM 882 N N . SER A 1 109 ? 1.755 -12.630 -10.591 1.00 46.72 109 SER A N 1
ATOM 883 C CA . SER A 1 109 ? 1.107 -11.590 -9.794 1.00 46.72 109 SER A CA 1
ATOM 884 C C . SER A 1 109 ? 1.946 -10.331 -9.537 1.00 46.72 109 SER A C 1
ATOM 886 O O . SER A 1 109 ? 2.222 -9.922 -8.400 1.00 46.72 109 SER A O 1
ATOM 888 N N . LEU A 1 110 ? 2.260 -9.571 -10.592 1.00 55.53 110 LEU A N 1
ATOM 889 C CA . LEU A 1 110 ? 2.144 -8.116 -10.438 1.00 55.53 110 LEU A CA 1
ATOM 890 C C . LEU A 1 110 ? 0.752 -7.853 -9.831 1.00 55.53 110 LEU A C 1
ATOM 892 O O . LEU A 1 110 ? -0.230 -8.431 -10.285 1.00 55.53 110 LEU A O 1
ATOM 896 N N . SER A 1 111 ? 0.678 -7.131 -8.707 1.00 60.84 111 SER A N 1
ATOM 897 C CA . SER A 1 111 ? -0.595 -6.991 -7.986 1.00 60.84 111 SER A CA 1
ATOM 898 C C . SER A 1 111 ? -1.668 -6.511 -8.971 1.00 60.84 111 SER A C 1
ATOM 900 O O . SER A 1 111 ? -1.404 -5.519 -9.652 1.00 60.84 111 SER A O 1
ATOM 902 N N . PRO A 1 112 ? -2.862 -7.130 -9.033 1.00 61.84 112 PRO A N 1
ATOM 903 C CA . PRO A 1 112 ? -3.919 -6.716 -9.964 1.00 61.84 112 PRO A CA 1
ATOM 904 C C . PRO A 1 112 ? -4.327 -5.245 -9.773 1.00 61.84 112 PRO A C 1
ATOM 906 O O . PRO A 1 112 ? -4.927 -4.627 -10.645 1.00 61.84 112 PRO A O 1
ATOM 909 N N . ASN A 1 113 ? -3.983 -4.655 -8.625 1.00 65.50 113 ASN A N 1
ATOM 910 C CA . ASN A 1 113 ? -4.137 -3.230 -8.358 1.00 65.50 113 ASN A CA 1
ATOM 911 C C . ASN A 1 113 ? -3.139 -2.365 -9.156 1.00 65.50 113 ASN A C 1
ATOM 913 O O . ASN A 1 113 ? -3.518 -1.324 -9.677 1.00 65.50 113 ASN A O 1
ATOM 917 N N . LEU A 1 114 ? -1.877 -2.790 -9.284 1.00 64.81 114 LEU A N 1
ATOM 918 C CA . LEU A 1 114 ? -0.860 -2.036 -10.020 1.00 64.81 114 LEU A CA 1
ATOM 919 C C . LEU A 1 114 ? -1.188 -1.974 -11.515 1.00 64.81 114 LEU A C 1
ATOM 921 O O . LEU A 1 114 ? -1.106 -0.903 -12.103 1.00 64.81 114 LEU A O 1
ATOM 925 N N . GLU A 1 115 ? -1.600 -3.097 -12.094 1.00 66.69 115 GLU A N 1
ATOM 926 C CA . GLU A 1 115 ? -1.975 -3.180 -13.507 1.00 66.69 115 GLU A CA 1
ATOM 927 C C . GLU A 1 115 ? -3.173 -2.277 -13.830 1.00 66.69 115 GLU A C 1
ATOM 929 O O . GLU A 1 115 ? -3.093 -1.455 -14.740 1.00 66.69 115 GLU A O 1
ATOM 934 N N . ARG A 1 116 ? -4.225 -2.315 -12.997 1.00 71.12 116 ARG A N 1
ATOM 935 C CA . ARG A 1 116 ? -5.367 -1.394 -13.120 1.00 71.12 116 ARG A CA 1
ATOM 936 C C . ARG A 1 116 ? -4.960 0.069 -13.010 1.00 71.12 116 ARG A C 1
ATOM 938 O O . ARG A 1 116 ? -5.401 0.879 -13.811 1.00 71.12 116 ARG A O 1
ATOM 945 N N . ARG A 1 117 ? -4.083 0.410 -12.059 1.00 71.06 117 ARG A N 1
ATOM 946 C CA . ARG A 1 117 ? -3.594 1.787 -11.913 1.00 71.06 117 ARG A CA 1
ATOM 947 C C . ARG A 1 117 ? -2.822 2.232 -13.150 1.00 71.06 117 ARG A C 1
ATOM 949 O O . ARG A 1 117 ? -3.067 3.329 -13.627 1.00 71.06 117 ARG A O 1
ATOM 956 N N . ILE A 1 118 ? -1.912 1.407 -13.670 1.00 70.75 118 ILE A N 1
ATOM 957 C CA . ILE A 1 118 ? -1.150 1.727 -14.889 1.00 70.75 118 ILE A CA 1
ATOM 958 C C . ILE A 1 118 ? -2.106 1.964 -16.064 1.00 70.75 118 ILE A C 1
ATOM 960 O O . ILE A 1 118 ? -1.946 2.945 -16.785 1.00 70.75 118 ILE A O 1
ATOM 964 N N . GLN A 1 119 ? -3.131 1.124 -16.212 1.00 67.75 119 GLN A N 1
ATOM 965 C CA . GLN A 1 119 ? -4.154 1.294 -17.240 1.00 67.75 119 GLN A CA 1
ATOM 966 C C . GLN A 1 119 ? -4.943 2.605 -17.065 1.00 67.75 119 GLN A C 1
ATOM 968 O O . GLN A 1 119 ? -5.044 3.382 -18.012 1.00 67.75 119 GLN A O 1
ATOM 973 N N . ASP A 1 120 ? -5.402 2.909 -15.846 1.00 74.44 120 ASP A N 1
ATOM 974 C CA . ASP A 1 120 ? -6.112 4.156 -15.528 1.00 74.44 120 ASP A CA 1
ATOM 975 C C . ASP A 1 120 ? -5.271 5.409 -15.840 1.00 74.44 120 ASP A C 1
ATOM 977 O O . ASP A 1 120 ? -5.805 6.434 -16.276 1.00 74.44 120 ASP A O 1
ATOM 981 N N . TRP A 1 121 ? -3.955 5.349 -15.604 1.00 70.88 121 TRP A N 1
ATOM 982 C CA . TRP A 1 121 ? -3.023 6.432 -15.932 1.00 70.88 121 TRP A CA 1
ATOM 983 C C . TRP A 1 121 ? -2.797 6.550 -17.440 1.00 70.88 121 TRP A C 1
ATOM 985 O O . TRP A 1 121 ? -2.863 7.662 -17.966 1.00 70.88 121 TRP A O 1
ATOM 995 N N . ASN A 1 122 ? -2.595 5.430 -18.137 1.00 68.38 122 ASN A N 1
ATOM 996 C CA . ASN A 1 122 ? -2.418 5.402 -19.591 1.00 68.38 122 ASN A CA 1
ATOM 997 C C . ASN A 1 122 ? -3.631 5.971 -20.340 1.00 68.38 122 ASN A C 1
ATOM 999 O O . ASN A 1 122 ? -3.460 6.577 -21.392 1.00 68.38 122 ASN A O 1
ATOM 1003 N N . GLU A 1 123 ? -4.842 5.842 -19.794 1.00 71.44 123 GLU A N 1
ATOM 1004 C CA . GLU A 1 123 ? -6.044 6.451 -20.375 1.00 71.44 123 GLU A CA 1
ATOM 1005 C C . GLU A 1 123 ? -6.199 7.945 -20.027 1.00 71.44 123 GLU A C 1
ATOM 1007 O O . GLU A 1 123 ? -6.645 8.738 -20.862 1.00 71.44 123 GLU A O 1
ATOM 1012 N N . ARG A 1 124 ? -5.834 8.368 -18.805 1.00 69.00 124 ARG A N 1
ATOM 1013 C CA . ARG A 1 124 ? -6.014 9.766 -18.354 1.00 69.00 124 ARG A CA 1
ATOM 1014 C C . ARG A 1 124 ? -4.938 10.716 -18.853 1.00 69.00 124 ARG A C 1
ATOM 1016 O O . ARG A 1 124 ? -5.258 11.842 -19.228 1.00 69.00 124 ARG A O 1
ATOM 1023 N N . ILE A 1 125 ? -3.676 10.298 -18.842 1.00 67.69 125 ILE A N 1
ATOM 1024 C CA . ILE A 1 125 ? -2.544 11.188 -19.115 1.00 67.69 125 ILE A CA 1
ATOM 1025 C C . ILE A 1 125 ? -2.587 11.781 -20.541 1.00 67.69 125 ILE A C 1
ATOM 1027 O O . ILE A 1 125 ? -2.472 13.006 -20.657 1.00 67.69 125 ILE A O 1
ATOM 1031 N N . PRO A 1 126 ? -2.818 11.002 -21.621 1.00 65.62 126 PRO A N 1
ATOM 1032 C CA . PRO A 1 126 ? -2.882 11.548 -22.982 1.00 65.62 126 PRO A CA 1
ATOM 1033 C C . PRO A 1 126 ? -4.027 12.549 -23.167 1.00 65.62 126 PRO A C 1
ATOM 1035 O O . PRO A 1 126 ? -3.927 13.476 -23.968 1.00 65.62 126 PRO A O 1
ATOM 1038 N N . ARG A 1 127 ? -5.105 12.381 -22.394 1.00 66.56 127 ARG A N 1
ATOM 1039 C CA . ARG A 1 127 ? -6.296 13.235 -22.401 1.00 66.56 127 ARG A CA 1
ATOM 1040 C C . ARG A 1 127 ? -6.056 14.603 -21.751 1.00 66.56 127 ARG A C 1
ATOM 1042 O O . ARG A 1 127 ? -6.753 15.552 -22.092 1.00 66.56 127 ARG A O 1
ATOM 1049 N N . ILE A 1 128 ? -5.095 14.691 -20.827 1.00 61.31 128 ILE A N 1
ATOM 1050 C CA . ILE A 1 128 ? -4.785 15.897 -20.039 1.00 61.31 128 ILE A CA 1
ATOM 1051 C C . ILE A 1 128 ? -3.592 16.664 -20.628 1.00 61.31 128 ILE A C 1
ATOM 1053 O O . ILE A 1 128 ? -3.643 17.886 -20.721 1.00 61.31 128 ILE A O 1
ATOM 1057 N N . LEU A 1 129 ? -2.520 15.964 -21.018 1.00 60.69 129 LEU A N 1
ATOM 1058 C CA . LEU A 1 129 ? -1.243 16.574 -21.428 1.00 60.69 129 LEU A CA 1
ATOM 1059 C C . LEU A 1 129 ? -0.957 16.469 -22.939 1.00 60.69 129 LEU A C 1
ATOM 1061 O O . LEU A 1 129 ? 0.026 17.032 -23.421 1.00 60.69 129 LEU A O 1
ATOM 1065 N N . GLY A 1 130 ? -1.809 15.771 -23.697 1.00 63.56 130 GLY A N 1
ATOM 1066 C CA . GLY A 1 130 ? -1.576 15.459 -25.107 1.00 63.56 130 GLY A CA 1
ATOM 1067 C C . GLY A 1 130 ? -0.602 14.291 -25.317 1.00 63.56 130 GLY A C 1
ATOM 1068 O O . GLY A 1 130 ? 0.130 13.875 -24.418 1.00 63.56 130 GLY A O 1
ATOM 1069 N N . VAL A 1 131 ? -0.602 13.745 -26.536 1.00 63.91 131 VAL A N 1
ATOM 1070 C CA . VAL A 1 131 ? 0.134 12.521 -26.920 1.00 63.91 131 VAL A CA 1
ATOM 1071 C C . VAL A 1 131 ? 1.659 12.590 -26.673 1.00 63.91 131 VAL A C 1
ATOM 1073 O O . VAL A 1 131 ? 2.195 11.613 -26.155 1.00 63.91 131 VAL A O 1
ATOM 1076 N N . PRO A 1 132 ? 2.377 13.703 -26.951 1.00 57.44 132 PRO A N 1
ATOM 1077 C CA . PRO A 1 132 ? 3.843 13.720 -26.842 1.00 57.44 132 PRO A CA 1
ATOM 1078 C C . PRO A 1 132 ? 4.357 13.691 -25.396 1.00 57.44 132 PRO A C 1
ATOM 1080 O O . PRO A 1 132 ? 5.308 12.984 -25.080 1.00 57.44 132 PRO A O 1
ATOM 1083 N N . TRP A 1 133 ? 3.715 14.444 -24.500 1.00 59.97 133 TRP A N 1
ATOM 1084 C CA . TRP A 1 133 ? 4.129 14.556 -23.096 1.00 59.97 133 TRP A CA 1
ATOM 1085 C C . TRP A 1 133 ? 3.583 13.416 -22.239 1.00 59.97 133 TRP A C 1
ATOM 1087 O O . TRP A 1 133 ? 4.149 13.089 -21.196 1.00 59.97 133 TRP A O 1
ATOM 1097 N N . GLY A 1 134 ? 2.498 12.785 -22.691 1.00 67.56 134 GLY A N 1
ATOM 1098 C CA . GLY A 1 134 ? 1.857 11.721 -21.943 1.00 67.56 134 GLY A CA 1
ATOM 1099 C C . GLY A 1 134 ? 2.674 10.437 -21.850 1.00 67.56 134 GLY A C 1
ATOM 1100 O O . GLY A 1 134 ? 2.688 9.804 -20.797 1.00 67.56 134 GLY A O 1
ATOM 1101 N N . PHE A 1 135 ? 3.409 10.088 -22.908 1.00 67.69 135 PHE A N 1
ATOM 1102 C CA . PHE A 1 135 ? 4.290 8.920 -22.894 1.00 67.69 135 PHE A CA 1
ATOM 1103 C C . PHE A 1 135 ? 5.445 9.090 -21.901 1.00 67.69 135 PHE A C 1
ATOM 1105 O O . PHE A 1 135 ? 5.717 8.193 -21.107 1.00 67.69 135 PHE A O 1
ATOM 1112 N N . LEU A 1 136 ? 6.081 10.264 -21.899 1.00 67.31 136 LEU A N 1
ATOM 1113 C CA . LEU A 1 136 ? 7.265 10.536 -21.083 1.00 67.31 136 LEU A CA 1
ATOM 1114 C C . LEU A 1 136 ? 6.918 10.573 -19.586 1.00 67.31 136 LEU A C 1
ATOM 1116 O O . LEU A 1 136 ? 7.535 9.879 -18.782 1.00 67.31 136 LEU A O 1
ATOM 1120 N N . ILE A 1 137 ? 5.848 11.286 -19.218 1.00 71.94 137 ILE A N 1
ATOM 1121 C CA . ILE A 1 137 ? 5.345 11.305 -17.836 1.00 71.94 137 ILE A CA 1
ATOM 1122 C C . ILE A 1 137 ? 4.791 9.934 -17.418 1.00 71.94 137 ILE A C 1
ATOM 1124 O O . ILE A 1 137 ? 4.969 9.517 -16.272 1.00 71.94 137 ILE A O 1
ATOM 1128 N N . GLY A 1 138 ? 4.146 9.209 -18.336 1.00 72.38 138 GLY A N 1
ATOM 1129 C CA . GLY A 1 138 ? 3.640 7.860 -18.085 1.00 72.38 138 GLY A CA 1
ATOM 1130 C C . GLY A 1 138 ? 4.755 6.850 -17.804 1.00 72.38 138 GLY A C 1
ATOM 1131 O O . GLY A 1 138 ? 4.639 6.053 -16.869 1.00 72.38 138 GLY A O 1
ATOM 1132 N N . ALA A 1 139 ? 5.855 6.911 -18.556 1.00 74.88 139 ALA A N 1
ATOM 1133 C CA . ALA A 1 139 ? 7.028 6.067 -18.353 1.00 74.88 139 ALA A CA 1
ATOM 1134 C C . ALA A 1 139 ? 7.682 6.331 -16.988 1.00 74.88 139 ALA A C 1
ATOM 1136 O O . ALA A 1 139 ? 7.864 5.392 -16.209 1.00 74.88 139 ALA A O 1
ATOM 1137 N N . GLU A 1 140 ? 7.933 7.600 -16.653 1.00 79.62 140 GLU A N 1
ATOM 1138 C CA . GLU A 1 140 ? 8.482 8.016 -15.354 1.00 79.62 140 GLU A CA 1
ATOM 1139 C C . GLU A 1 140 ? 7.628 7.526 -14.181 1.00 79.62 140 GLU A C 1
ATOM 1141 O O . GLU A 1 140 ? 8.116 6.900 -13.232 1.00 79.62 140 GLU A O 1
ATOM 1146 N N . LEU A 1 141 ? 6.313 7.741 -14.270 1.00 78.94 141 LEU A N 1
ATOM 1147 C CA . LEU A 1 141 ? 5.382 7.310 -13.237 1.00 78.94 141 LEU A CA 1
ATOM 1148 C C . LEU A 1 141 ? 5.371 5.786 -13.095 1.00 78.94 141 LEU A C 1
ATOM 1150 O O . LEU A 1 141 ? 5.361 5.271 -11.977 1.00 78.94 141 LEU A O 1
ATOM 1154 N N . THR A 1 142 ? 5.413 5.059 -14.211 1.00 80.12 142 THR A N 1
ATOM 1155 C CA . THR A 1 142 ? 5.441 3.592 -14.214 1.00 80.12 142 THR A CA 1
ATOM 1156 C C . THR A 1 142 ? 6.721 3.061 -13.568 1.00 80.12 142 THR A C 1
ATOM 1158 O O . THR A 1 142 ? 6.654 2.129 -12.761 1.00 80.12 142 THR A O 1
ATOM 1161 N N . ILE A 1 143 ? 7.875 3.678 -13.839 1.00 81.88 143 ILE A N 1
ATOM 1162 C CA . ILE A 1 143 ? 9.159 3.326 -13.215 1.00 81.88 143 ILE A CA 1
ATOM 1163 C C . ILE A 1 143 ? 9.102 3.572 -11.704 1.00 81.88 143 ILE A C 1
ATOM 1165 O O . ILE A 1 143 ? 9.402 2.666 -10.919 1.00 81.88 143 ILE A O 1
ATOM 1169 N N . ALA A 1 144 ? 8.668 4.759 -11.277 1.00 81.88 144 ALA A N 1
ATOM 1170 C CA . ALA A 1 144 ? 8.557 5.103 -9.860 1.00 81.88 144 ALA A CA 1
ATOM 1171 C C . ALA A 1 144 ? 7.595 4.159 -9.116 1.00 81.88 144 ALA A C 1
ATOM 1173 O O . ALA A 1 144 ? 7.913 3.614 -8.055 1.00 81.88 144 ALA A O 1
ATOM 1174 N 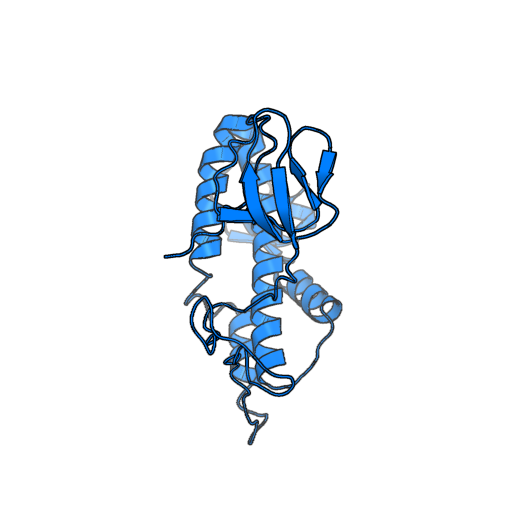N . GLN A 1 145 ? 6.436 3.898 -9.713 1.00 81.94 145 GLN A N 1
ATOM 1175 C CA . GLN A 1 145 ? 5.412 3.012 -9.176 1.00 81.94 145 GLN A CA 1
ATOM 1176 C C . GLN A 1 145 ? 5.900 1.551 -9.093 1.00 81.94 145 GLN A C 1
ATOM 1178 O O . GLN A 1 145 ? 5.636 0.861 -8.101 1.00 81.94 145 GLN A O 1
ATOM 1183 N N . SER A 1 146 ? 6.648 1.080 -10.097 1.00 82.69 146 SER A N 1
ATOM 1184 C CA . SER A 1 146 ? 7.275 -0.246 -10.102 1.00 82.69 146 SER A CA 1
ATOM 1185 C C . SER A 1 146 ? 8.286 -0.395 -8.962 1.00 82.69 146 SER A C 1
ATOM 1187 O O . SER A 1 146 ? 8.215 -1.366 -8.202 1.00 82.69 146 SER A O 1
ATOM 1189 N N . ARG A 1 147 ? 9.152 0.609 -8.749 1.00 83.06 147 ARG A N 1
ATOM 1190 C CA . ARG A 1 147 ? 10.114 0.625 -7.631 1.00 83.06 147 ARG A CA 1
ATOM 1191 C C . ARG A 1 147 ? 9.411 0.501 -6.278 1.00 83.06 147 ARG A C 1
ATOM 1193 O O . ARG A 1 147 ? 9.775 -0.359 -5.477 1.00 83.06 147 ARG A O 1
ATOM 1200 N N . ILE A 1 148 ? 8.359 1.290 -6.046 1.00 83.81 148 ILE A N 1
ATOM 1201 C CA . ILE A 1 148 ? 7.573 1.244 -4.799 1.00 83.81 148 ILE A CA 1
ATOM 1202 C C . ILE A 1 148 ? 6.926 -0.136 -4.606 1.00 83.81 148 ILE A C 1
ATOM 1204 O O . ILE A 1 148 ? 6.959 -0.705 -3.512 1.00 83.81 148 ILE A O 1
ATOM 1208 N N . SER A 1 149 ? 6.344 -0.697 -5.667 1.00 84.06 149 SER A N 1
ATOM 1209 C CA . SER A 1 149 ? 5.722 -2.025 -5.641 1.00 84.06 149 SER A CA 1
ATOM 1210 C C . SER A 1 149 ? 6.728 -3.125 -5.284 1.00 84.06 149 SER A C 1
ATOM 1212 O O . SER A 1 149 ? 6.450 -3.965 -4.424 1.00 84.06 149 SER A O 1
ATOM 1214 N N . LEU A 1 150 ? 7.921 -3.087 -5.885 1.00 82.88 150 LEU A N 1
ATOM 1215 C CA . LEU A 1 150 ? 8.997 -4.043 -5.626 1.00 82.88 150 LEU A CA 1
ATOM 1216 C C . LEU A 1 150 ? 9.505 -3.960 -4.184 1.00 82.88 150 LEU A C 1
ATOM 1218 O O . LEU A 1 150 ? 9.590 -4.991 -3.513 1.00 82.88 150 LEU A O 1
ATOM 1222 N N . VAL A 1 151 ? 9.756 -2.750 -3.673 1.00 85.69 151 VAL A N 1
ATOM 1223 C CA . VAL A 1 151 ? 10.174 -2.544 -2.275 1.00 85.69 151 VAL A CA 1
ATOM 1224 C C . VAL A 1 151 ? 9.140 -3.134 -1.314 1.00 85.69 151 VAL A C 1
ATOM 1226 O O . VAL A 1 151 ? 9.499 -3.892 -0.412 1.00 85.69 151 VAL A O 1
ATOM 1229 N N . ASN A 1 152 ? 7.851 -2.869 -1.541 1.00 82.62 152 ASN A N 1
ATOM 1230 C CA . ASN A 1 152 ? 6.772 -3.393 -0.703 1.00 82.62 152 ASN A CA 1
ATOM 1231 C C . ASN A 1 152 ? 6.676 -4.926 -0.745 1.00 82.62 152 ASN A C 1
ATOM 1233 O O . ASN A 1 152 ? 6.479 -5.563 0.295 1.00 82.62 152 ASN A O 1
ATOM 1237 N N . LYS A 1 153 ? 6.833 -5.538 -1.927 1.00 81.69 153 LYS A N 1
ATOM 1238 C CA . LYS A 1 153 ? 6.838 -7.002 -2.081 1.00 81.69 153 LYS A CA 1
ATOM 1239 C C . LYS A 1 153 ? 8.000 -7.644 -1.325 1.00 81.69 153 LYS A C 1
ATOM 1241 O O . LYS A 1 153 ? 7.771 -8.557 -0.532 1.00 81.69 153 LYS A O 1
ATOM 1246 N N . ILE A 1 154 ? 9.220 -7.144 -1.518 1.00 81.31 154 ILE A N 1
ATOM 1247 C CA . ILE A 1 154 ? 10.425 -7.667 -0.856 1.00 81.31 154 ILE A CA 1
ATOM 1248 C C . ILE A 1 154 ? 10.325 -7.478 0.658 1.00 81.31 154 ILE A C 1
ATOM 1250 O O . ILE A 1 154 ? 10.574 -8.408 1.427 1.00 81.31 154 ILE A O 1
ATOM 1254 N N . GLN A 1 155 ? 9.872 -6.305 1.104 1.00 80.56 155 GLN A N 1
ATOM 1255 C CA . GLN A 1 155 ? 9.694 -6.032 2.524 1.00 80.56 155 GLN A CA 1
ATOM 1256 C C . GLN A 1 155 ? 8.671 -6.975 3.168 1.00 80.56 155 GLN A C 1
ATOM 1258 O O . GLN A 1 155 ? 8.876 -7.408 4.301 1.00 80.56 155 GLN A O 1
ATOM 1263 N N . LYS A 1 156 ? 7.594 -7.340 2.461 1.00 79.12 156 LYS A N 1
ATOM 1264 C CA . LYS A 1 156 ? 6.617 -8.325 2.946 1.00 79.12 156 LYS A CA 1
ATOM 1265 C C . LYS A 1 156 ? 7.259 -9.698 3.170 1.00 79.12 156 LYS A C 1
ATOM 1267 O O . LYS A 1 156 ? 6.987 -10.322 4.194 1.00 79.12 156 LYS A O 1
ATOM 1272 N N . VAL A 1 157 ? 8.130 -10.141 2.261 1.00 76.81 157 VAL A N 1
ATOM 1273 C CA . VAL A 1 157 ? 8.846 -11.422 2.382 1.00 76.81 157 VAL A CA 1
ATOM 1274 C C . VAL A 1 157 ? 9.787 -11.406 3.589 1.00 76.81 157 VAL A C 1
ATOM 1276 O O . VAL A 1 157 ? 9.660 -12.268 4.458 1.00 76.81 157 VAL A O 1
ATOM 1279 N N . TYR A 1 158 ? 10.640 -10.389 3.734 1.00 74.25 158 TYR A N 1
ATOM 1280 C CA . TYR A 1 158 ? 11.549 -10.299 4.887 1.00 74.25 158 TYR A CA 1
ATOM 1281 C C . TYR A 1 158 ? 10.815 -10.151 6.225 1.00 74.25 158 TYR A C 1
ATOM 1283 O O . TYR A 1 158 ? 11.170 -10.816 7.200 1.00 74.25 158 TYR A O 1
ATOM 1291 N N . ARG A 1 159 ? 9.729 -9.363 6.268 1.00 77.25 159 ARG A N 1
ATOM 1292 C CA . ARG A 1 159 ? 8.881 -9.256 7.467 1.00 77.25 159 ARG A CA 1
ATOM 1293 C C . ARG A 1 159 ? 8.233 -10.585 7.832 1.00 77.25 159 ARG A C 1
ATOM 1295 O O . ARG A 1 159 ? 8.154 -10.896 9.016 1.00 77.25 159 ARG A O 1
ATOM 1302 N N . SER A 1 160 ? 7.796 -11.372 6.845 1.00 70.50 160 SER A N 1
ATOM 1303 C CA . SER A 1 160 ? 7.222 -12.698 7.106 1.00 70.50 160 SER A CA 1
ATOM 1304 C C . SER A 1 160 ? 8.238 -13.639 7.754 1.00 70.50 160 SER A C 1
ATOM 1306 O O . SER A 1 160 ? 7.857 -14.396 8.642 1.00 70.50 160 SER A O 1
ATOM 1308 N N . GLN A 1 161 ? 9.522 -13.512 7.396 1.00 66.69 161 GLN A N 1
ATOM 1309 C CA . GLN A 1 161 ? 10.657 -14.271 7.941 1.00 66.69 161 GLN A CA 1
ATOM 1310 C C . GLN A 1 161 ? 11.196 -13.706 9.269 1.00 66.69 161 GLN A C 1
ATOM 1312 O O . GLN A 1 161 ? 12.156 -14.232 9.824 1.00 66.69 161 GLN A O 1
ATOM 1317 N N . GLY A 1 162 ? 10.600 -12.628 9.790 1.00 71.62 162 GLY A N 1
ATOM 1318 C CA . GLY A 1 162 ? 11.014 -12.001 11.046 1.00 71.62 162 GLY A CA 1
ATOM 1319 C C . GLY A 1 162 ? 12.254 -11.106 10.946 1.00 71.62 162 GLY A C 1
ATOM 1320 O O . GLY A 1 162 ? 12.727 -10.632 11.977 1.00 71.62 162 GLY A O 1
ATOM 1321 N N . VAL A 1 163 ? 12.760 -10.827 9.740 1.00 74.69 163 VAL A N 1
ATOM 1322 C CA . VAL A 1 163 ? 13.918 -9.946 9.528 1.00 74.69 163 VAL A CA 1
ATOM 1323 C C . VAL A 1 163 ? 13.439 -8.514 9.287 1.00 74.69 163 VAL A C 1
ATOM 1325 O O . VAL A 1 163 ? 12.702 -8.233 8.339 1.00 74.69 163 VAL A O 1
ATOM 1328 N N . GLN A 1 164 ? 13.865 -7.582 10.141 1.00 77.75 164 GLN A N 1
ATOM 1329 C CA . GLN A 1 164 ? 13.600 -6.155 9.954 1.00 77.75 164 GLN A CA 1
ATOM 1330 C C . GLN A 1 164 ? 14.737 -5.503 9.162 1.00 77.75 164 GLN A C 1
ATOM 1332 O O . GLN A 1 164 ? 15.798 -5.218 9.707 1.00 77.75 164 GLN A O 1
ATOM 1337 N N . ILE A 1 165 ? 14.502 -5.255 7.872 1.00 82.31 165 ILE A N 1
ATOM 1338 C CA . ILE A 1 165 ? 15.419 -4.507 7.001 1.00 82.31 165 ILE A CA 1
ATOM 1339 C C . ILE A 1 165 ? 14.867 -3.096 6.793 1.00 82.31 165 ILE A C 1
ATOM 1341 O O . ILE A 1 165 ? 13.684 -2.920 6.488 1.00 82.31 165 ILE A O 1
ATOM 1345 N N . HIS A 1 166 ? 15.725 -2.087 6.947 1.00 84.06 166 HIS A N 1
ATOM 1346 C CA . HIS A 1 166 ? 15.366 -0.695 6.688 1.00 84.06 166 HIS A CA 1
ATOM 1347 C C . HIS A 1 166 ? 15.125 -0.454 5.187 1.00 84.06 166 HIS A C 1
ATOM 1349 O O . HIS A 1 166 ? 15.906 -0.909 4.350 1.00 84.06 166 HIS A O 1
ATOM 1355 N N . ASN A 1 167 ? 14.089 0.323 4.846 1.00 81.81 167 ASN A N 1
ATOM 1356 C CA . ASN A 1 167 ? 13.661 0.571 3.460 1.00 81.81 167 ASN A CA 1
ATOM 1357 C C . ASN A 1 167 ? 14.804 1.054 2.556 1.00 81.81 167 ASN A C 1
ATOM 1359 O O . ASN A 1 167 ? 14.933 0.569 1.438 1.00 81.81 167 ASN A O 1
ATOM 1363 N N . ARG A 1 168 ? 15.680 1.925 3.077 1.00 85.56 168 ARG A N 1
ATOM 1364 C CA . ARG A 1 168 ? 16.859 2.445 2.359 1.00 85.56 168 ARG A CA 1
ATOM 1365 C C . ARG A 1 168 ? 17.742 1.343 1.759 1.00 85.56 168 ARG A C 1
ATOM 1367 O O . ARG A 1 168 ? 18.254 1.521 0.663 1.00 85.56 168 ARG A O 1
ATOM 1374 N N . HIS A 1 169 ? 17.924 0.212 2.443 1.00 83.31 169 HIS A N 1
ATOM 1375 C CA . HIS A 1 169 ? 18.747 -0.882 1.913 1.00 83.31 169 HIS A CA 1
ATOM 1376 C C . HIS A 1 169 ? 18.066 -1.586 0.740 1.00 83.31 169 HIS A C 1
ATOM 1378 O O . HIS A 1 169 ? 18.712 -1.864 -0.264 1.00 83.31 169 HIS A O 1
ATOM 1384 N N . ILE A 1 170 ? 16.758 -1.826 0.843 1.00 84.56 170 ILE A N 1
ATOM 1385 C CA . ILE A 1 170 ? 15.973 -2.457 -0.225 1.00 84.56 170 ILE A CA 1
ATOM 1386 C C . ILE A 1 170 ? 15.907 -1.527 -1.441 1.00 84.56 170 ILE A C 1
ATOM 1388 O O . ILE A 1 170 ? 16.078 -1.967 -2.572 1.00 84.56 170 ILE A O 1
ATOM 1392 N N . GLU A 1 171 ? 15.715 -0.234 -1.204 1.00 85.62 171 GLU A N 1
ATOM 1393 C CA . GLU A 1 171 ? 15.671 0.792 -2.241 1.00 85.62 171 GLU A CA 1
ATOM 1394 C C . GLU A 1 171 ? 16.985 0.881 -3.023 1.00 85.62 171 GLU A C 1
ATOM 1396 O O . GLU A 1 171 ? 16.953 0.855 -4.250 1.00 85.62 171 GLU A O 1
ATOM 1401 N N . ILE A 1 172 ? 18.138 0.895 -2.339 1.00 85.38 172 ILE A N 1
ATOM 1402 C CA . ILE A 1 172 ? 19.453 0.893 -3.002 1.00 85.38 172 ILE A CA 1
ATOM 1403 C C . ILE A 1 172 ? 19.587 -0.316 -3.939 1.00 85.38 172 ILE A C 1
ATOM 1405 O O . ILE A 1 172 ? 20.048 -0.159 -5.070 1.00 85.38 172 ILE A O 1
ATOM 1409 N N . ILE A 1 173 ? 19.141 -1.502 -3.511 1.00 85.31 173 ILE A N 1
ATOM 1410 C CA . ILE A 1 173 ? 19.193 -2.711 -4.344 1.00 85.31 173 ILE A CA 1
ATOM 1411 C C . ILE A 1 173 ? 18.245 -2.583 -5.548 1.00 85.31 173 ILE A C 1
ATOM 1413 O O . ILE A 1 173 ? 18.643 -2.858 -6.677 1.00 85.31 173 ILE A O 1
ATOM 1417 N N . ILE A 1 174 ? 17.009 -2.113 -5.352 1.00 85.56 174 ILE A N 1
ATOM 1418 C CA . ILE A 1 174 ? 16.049 -1.913 -6.452 1.00 85.56 174 ILE A CA 1
ATOM 1419 C C . ILE A 1 174 ? 16.542 -0.869 -7.463 1.00 85.56 174 ILE A C 1
ATOM 1421 O O . ILE A 1 174 ? 16.360 -1.044 -8.671 1.00 85.56 174 ILE A O 1
ATOM 1425 N N . CYS A 1 175 ? 17.222 0.182 -7.008 1.00 84.12 175 CYS A N 1
ATOM 1426 C CA . CYS A 1 175 ? 17.878 1.146 -7.888 1.00 84.12 175 CYS A CA 1
ATOM 1427 C C . CYS A 1 175 ? 18.985 0.494 -8.731 1.00 84.12 175 CYS A C 1
ATOM 1429 O O . CYS A 1 175 ? 19.108 0.806 -9.912 1.00 84.12 175 CYS A O 1
ATOM 1431 N N . GLN A 1 176 ? 19.753 -0.445 -8.168 1.00 83.19 176 GLN A N 1
ATOM 1432 C CA . GLN A 1 176 ? 20.765 -1.196 -8.920 1.00 83.19 176 GLN A CA 1
ATOM 1433 C C . GLN A 1 176 ? 20.138 -2.138 -9.957 1.00 83.19 176 GLN A C 1
ATOM 1435 O O . GLN A 1 176 ? 20.595 -2.174 -11.099 1.00 83.19 176 GLN A O 1
ATOM 1440 N N . VAL A 1 177 ? 19.060 -2.841 -9.599 1.00 83.31 177 VAL A N 1
ATOM 1441 C CA . VAL A 1 177 ? 18.350 -3.765 -10.504 1.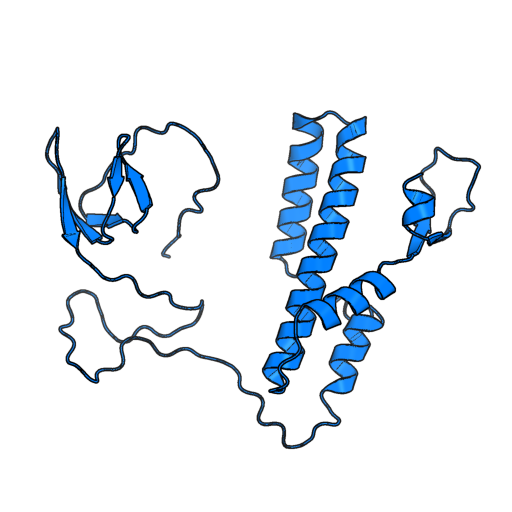00 83.31 177 VAL A CA 1
ATOM 1442 C C . VAL A 1 177 ? 17.672 -3.018 -11.659 1.00 83.31 177 VAL A C 1
ATOM 1444 O O . VAL A 1 177 ? 17.710 -3.476 -12.795 1.00 83.31 177 VAL A O 1
ATOM 1447 N N . THR A 1 178 ? 17.114 -1.831 -11.401 1.00 83.00 178 THR A N 1
ATOM 1448 C CA . THR A 1 178 ? 16.427 -0.997 -12.413 1.00 83.00 178 THR A CA 1
ATOM 1449 C C . THR A 1 178 ? 17.345 0.006 -13.122 1.00 83.00 178 THR A C 1
ATOM 1451 O O . THR A 1 178 ? 16.871 0.916 -13.797 1.00 83.00 178 THR A O 1
ATOM 1454 N N . SER A 1 179 ? 18.666 -0.136 -12.979 1.00 83.06 179 SER A N 1
ATOM 1455 C CA . SER A 1 179 ? 19.645 0.814 -13.530 1.00 83.06 179 SER A CA 1
ATOM 1456 C C . SER A 1 179 ? 19.805 0.738 -15.051 1.00 83.06 179 SER A C 1
ATOM 1458 O O . SER A 1 179 ? 20.341 1.671 -15.654 1.00 83.06 179 SER A O 1
ATOM 1460 N N . LYS A 1 180 ? 19.361 -0.359 -15.674 1.00 83.06 180 LYS A N 1
ATOM 1461 C CA . LYS A 1 180 ? 19.464 -0.605 -17.114 1.00 83.06 180 LYS A CA 1
ATOM 1462 C C . LYS A 1 180 ? 18.081 -0.756 -17.731 1.00 83.06 180 LYS A C 1
ATOM 1464 O O . LYS A 1 180 ? 17.222 -1.438 -17.179 1.00 83.06 180 LYS A O 1
ATOM 1469 N N . VAL A 1 181 ? 17.905 -0.152 -18.896 1.00 81.19 181 VAL A N 1
ATOM 1470 C CA . VAL A 1 181 ? 16.694 -0.216 -19.715 1.00 81.19 181 VAL A CA 1
ATOM 1471 C C . VAL A 1 181 ? 17.036 -0.807 -21.073 1.00 81.19 181 VAL A C 1
ATOM 1473 O O . VAL A 1 181 ? 18.169 -0.697 -21.545 1.00 81.19 181 VAL A O 1
ATOM 1476 N N . ARG A 1 182 ? 16.063 -1.480 -21.683 1.00 81.19 182 ARG A N 1
ATOM 1477 C CA . ARG A 1 182 ? 16.217 -2.099 -22.997 1.00 81.19 182 ARG A CA 1
ATOM 1478 C C . ARG A 1 182 ? 15.541 -1.223 -24.043 1.00 81.19 182 ARG A C 1
ATOM 1480 O O . ARG A 1 182 ? 14.414 -0.785 -23.822 1.00 81.19 182 ARG A O 1
ATOM 1487 N N . VAL A 1 183 ? 16.219 -0.978 -25.159 1.00 76.31 183 VAL A N 1
ATOM 1488 C CA . VAL A 1 183 ? 15.660 -0.193 -26.268 1.00 76.31 183 VAL A CA 1
ATOM 1489 C C . VAL A 1 183 ? 14.591 -1.006 -26.987 1.00 76.31 183 VAL A C 1
ATOM 1491 O O . VAL A 1 183 ? 14.866 -2.121 -27.438 1.00 76.31 183 VAL A O 1
ATOM 1494 N N . SER A 1 184 ? 13.383 -0.446 -27.075 1.00 73.88 184 SER A N 1
ATOM 1495 C CA . SER A 1 184 ? 12.304 -0.980 -27.909 1.00 73.88 184 SER A CA 1
ATOM 1496 C C . SER A 1 184 ? 12.532 -0.604 -29.375 1.00 73.88 184 SER A C 1
ATOM 1498 O O . SER A 1 184 ? 13.128 0.429 -29.663 1.00 73.88 184 SER A O 1
ATOM 1500 N N . GLU A 1 185 ? 12.052 -1.437 -30.294 1.00 65.81 185 GLU A N 1
ATOM 1501 C CA . GLU A 1 185 ? 12.210 -1.264 -31.747 1.00 65.81 185 GLU A CA 1
ATOM 1502 C C . GLU A 1 185 ? 11.432 -0.064 -32.323 1.00 65.81 185 GLU A C 1
ATOM 1504 O O . GLU A 1 185 ? 11.684 0.328 -33.461 1.00 65.81 185 GLU A O 1
ATOM 1509 N N . ASP A 1 186 ? 10.516 0.538 -31.556 1.00 57.81 186 ASP A N 1
ATOM 1510 C CA . ASP A 1 186 ? 9.652 1.619 -32.037 1.00 57.81 186 ASP A CA 1
ATOM 1511 C C . ASP A 1 186 ? 10.382 2.976 -31.989 1.00 57.81 186 ASP A C 1
ATOM 1513 O O . ASP A 1 186 ? 10.714 3.499 -30.923 1.00 57.81 186 ASP A O 1
ATOM 1517 N N . GLY A 1 187 ? 10.741 3.469 -33.175 1.00 59.00 187 GLY A N 1
ATOM 1518 C CA . GLY A 1 187 ? 11.845 4.394 -33.422 1.00 59.00 187 GLY A CA 1
ATOM 1519 C C . GLY A 1 187 ? 11.705 5.840 -32.927 1.00 59.00 187 GLY A C 1
ATOM 1520 O O . GLY A 1 187 ? 10.618 6.372 -32.750 1.00 59.00 187 GLY A O 1
ATOM 1521 N N . MET A 1 188 ? 12.869 6.499 -32.820 1.00 47.41 188 MET A N 1
ATOM 1522 C CA . MET A 1 188 ? 13.137 7.868 -33.319 1.00 47.41 188 MET A CA 1
ATOM 1523 C C . MET A 1 188 ? 14.628 8.256 -33.222 1.00 47.41 188 MET A C 1
ATOM 1525 O O . MET A 1 188 ? 15.038 9.235 -33.841 1.00 47.41 188 MET A O 1
ATOM 1529 N N . SER A 1 189 ? 15.472 7.494 -32.513 1.00 55.34 189 SER A N 1
ATOM 1530 C CA . SER A 1 189 ? 16.906 7.786 -32.381 1.00 55.34 189 SER A CA 1
ATOM 1531 C C . SER A 1 189 ? 17.780 6.717 -33.050 1.00 55.34 189 SER A C 1
ATOM 1533 O O . SER A 1 189 ? 17.830 5.565 -32.639 1.00 55.34 189 SER A O 1
ATOM 1535 N N . SER A 1 190 ? 18.551 7.109 -34.067 1.00 58.91 190 SER A N 1
ATOM 1536 C CA . SER A 1 190 ? 19.566 6.268 -34.729 1.00 58.91 190 SER A CA 1
ATOM 1537 C C . SER A 1 190 ? 20.813 6.006 -33.864 1.00 58.91 190 SER A C 1
ATOM 1539 O O . SER A 1 190 ? 21.864 5.638 -34.383 1.00 58.91 190 SER A O 1
ATOM 1541 N N . VAL A 1 191 ? 20.739 6.298 -32.563 1.00 68.19 191 VAL A N 1
ATOM 1542 C CA . VAL A 1 191 ? 21.882 6.328 -31.636 1.00 68.19 191 VAL A CA 1
ATOM 1543 C C . VAL A 1 191 ? 22.091 4.974 -30.954 1.00 68.19 191 VAL A C 1
ATOM 1545 O O . VAL A 1 191 ? 23.194 4.697 -30.488 1.00 68.19 191 VAL A O 1
ATOM 1548 N N . PHE A 1 192 ? 21.063 4.122 -30.925 1.00 72.00 192 PHE A N 1
ATOM 1549 C CA . PHE A 1 192 ? 21.085 2.856 -30.199 1.00 72.00 192 PHE A CA 1
ATOM 1550 C C . PHE A 1 192 ? 20.571 1.700 -31.045 1.00 72.00 192 PHE A C 1
ATOM 1552 O O . PHE A 1 192 ? 19.690 1.872 -31.889 1.00 72.00 192 PHE A O 1
ATOM 1559 N N . LEU A 1 193 ? 21.119 0.512 -30.800 1.00 75.44 193 LEU A N 1
ATOM 1560 C CA . LEU A 1 193 ? 20.664 -0.695 -31.477 1.00 75.44 193 LEU A CA 1
ATOM 1561 C C . LEU A 1 193 ? 19.391 -1.229 -30.798 1.00 75.44 193 LEU A C 1
ATOM 1563 O O . LEU A 1 193 ? 19.305 -1.232 -29.565 1.00 75.44 193 LEU A O 1
ATOM 1567 N N . PRO A 1 194 ? 18.401 -1.715 -31.568 1.00 76.62 194 PRO A N 1
ATOM 1568 C CA . PRO A 1 194 ? 17.224 -2.350 -30.990 1.00 76.62 194 PRO A CA 1
ATOM 1569 C C . PRO A 1 194 ? 17.649 -3.530 -30.108 1.00 76.62 194 PRO A C 1
ATOM 1571 O O . PRO A 1 194 ? 18.482 -4.354 -30.488 1.00 76.62 194 PRO A O 1
ATOM 1574 N N . GLY A 1 195 ? 17.113 -3.584 -28.888 1.00 76.56 195 GLY A N 1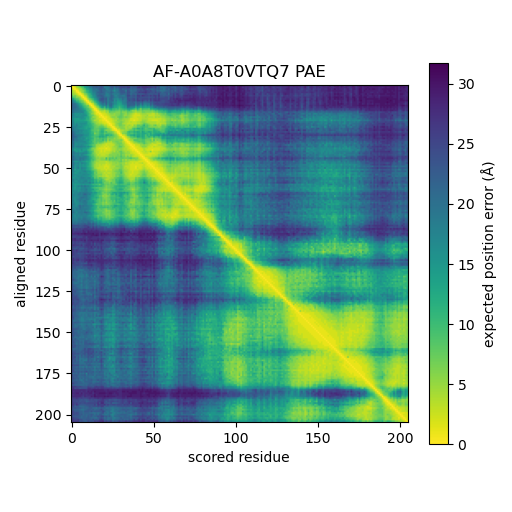
ATOM 1575 C CA . GLY A 1 195 ? 17.472 -4.602 -27.902 1.00 76.56 195 GLY A CA 1
ATOM 1576 C C . GLY A 1 195 ? 18.750 -4.336 -27.095 1.00 76.56 195 GLY A C 1
ATOM 1577 O O . GLY A 1 195 ? 19.038 -5.142 -26.203 1.00 76.56 195 GLY A O 1
ATOM 1578 N N . GLU A 1 196 ? 19.472 -3.235 -27.341 1.00 81.38 196 GLU A N 1
ATOM 1579 C CA . GLU A 1 196 ? 20.623 -2.797 -26.538 1.00 81.38 196 GLU A CA 1
ATOM 1580 C C . GLU A 1 196 ? 20.203 -2.476 -25.093 1.00 81.38 196 GLU A C 1
ATOM 1582 O O . GLU A 1 196 ? 19.126 -1.927 -24.841 1.00 81.38 196 GLU A O 1
ATOM 1587 N N . LEU A 1 197 ? 21.060 -2.832 -24.129 1.00 80.88 197 LEU A N 1
ATOM 1588 C CA . LEU A 1 197 ? 20.896 -2.477 -22.719 1.00 80.88 197 LEU A CA 1
ATOM 1589 C C . LEU A 1 197 ? 21.673 -1.199 -22.416 1.00 80.88 197 LEU A C 1
ATOM 1591 O O . LEU A 1 197 ? 22.904 -1.200 -22.398 1.00 80.88 197 LEU A O 1
ATOM 1595 N N . ILE A 1 198 ? 20.952 -0.130 -22.104 1.00 83.62 198 ILE A N 1
ATOM 1596 C CA . ILE A 1 198 ? 21.519 1.191 -21.838 1.00 83.62 198 ILE A CA 1
ATOM 1597 C C . ILE A 1 198 ? 21.280 1.546 -20.374 1.00 83.62 198 ILE A C 1
ATOM 1599 O O . ILE A 1 198 ? 20.266 1.175 -19.784 1.00 83.62 198 ILE A O 1
ATOM 1603 N N . GLY A 1 199 ? 22.221 2.264 -19.761 1.00 83.06 199 GLY A N 1
ATOM 1604 C CA . GLY A 1 199 ? 21.993 2.843 -18.439 1.00 83.06 199 GLY A CA 1
ATOM 1605 C C . GLY A 1 199 ? 20.868 3.878 -18.484 1.00 83.06 199 GLY A C 1
ATOM 1606 O O . GLY A 1 199 ? 20.849 4.719 -19.377 1.00 83.06 199 GLY A O 1
ATOM 1607 N N . LEU A 1 200 ? 19.969 3.857 -17.504 1.00 80.88 200 LEU A N 1
ATOM 1608 C CA . LEU A 1 200 ? 18.789 4.728 -17.440 1.00 80.88 200 LEU A CA 1
ATOM 1609 C C . LEU A 1 200 ? 19.143 6.225 -17.593 1.00 80.88 200 LEU A C 1
ATOM 1611 O O . LEU A 1 200 ? 18.555 6.912 -18.418 1.00 80.88 200 LEU A O 1
ATOM 1615 N N . LEU A 1 201 ? 20.227 6.686 -16.955 1.00 78.19 201 LEU A N 1
ATOM 1616 C CA . LEU A 1 201 ? 20.743 8.064 -17.081 1.00 78.19 201 LEU A CA 1
ATOM 1617 C C . LEU A 1 201 ? 21.218 8.457 -18.493 1.00 78.19 201 LEU A C 1
ATOM 1619 O O . LEU A 1 201 ? 21.355 9.640 -18.795 1.00 78.19 201 LEU A O 1
ATOM 1623 N N . ARG A 1 202 ? 21.565 7.476 -19.335 1.00 77.38 202 ARG A N 1
ATOM 1624 C CA . ARG A 1 202 ? 21.956 7.690 -20.737 1.00 77.38 202 ARG A CA 1
ATOM 1625 C C . ARG A 1 202 ? 20.745 7.622 -21.672 1.00 77.38 202 ARG A C 1
ATOM 1627 O O . ARG A 1 202 ? 20.838 8.161 -22.763 1.00 77.38 202 ARG A O 1
ATOM 1634 N N . ALA A 1 203 ? 19.653 6.984 -21.251 1.00 73.44 203 ALA A N 1
ATOM 1635 C CA . ALA A 1 203 ? 18.402 6.917 -22.002 1.00 73.44 203 ALA A CA 1
ATOM 1636 C C . ALA A 1 203 ? 17.507 8.155 -21.791 1.00 73.44 203 ALA A C 1
ATOM 1638 O O . ALA A 1 203 ? 16.735 8.493 -22.677 1.00 73.44 203 ALA A O 1
ATOM 1639 N N . GLU A 1 204 ? 17.616 8.830 -20.642 1.00 69.00 204 GLU A N 1
ATOM 1640 C CA . GLU A 1 204 ? 16.891 10.081 -20.339 1.00 69.00 204 GLU A CA 1
ATOM 1641 C C . GLU A 1 204 ? 17.469 11.333 -21.031 1.00 69.00 204 GLU A C 1
ATOM 1643 O O . GLU A 1 204 ? 16.826 12.381 -21.025 1.00 69.00 204 GLU A O 1
ATOM 1648 N N . ARG A 1 205 ? 18.691 11.250 -21.577 1.00 64.38 205 ARG A N 1
ATOM 1649 C CA . ARG A 1 205 ? 19.383 12.351 -22.270 1.00 64.38 205 ARG A CA 1
ATOM 1650 C C . ARG A 1 205 ? 19.105 12.340 -23.763 1.00 64.38 205 ARG A C 1
ATOM 1652 O O . ARG A 1 205 ? 18.971 13.454 -24.310 1.00 64.38 205 ARG A O 1
#